Protein AF-A0A3D2RQR0-F1 (afdb_monomer_lite)

Sequence (206 aa):
FTDRFARQGGACRELATLYKRTSDESYLQKAHEILDEVARSQLPEGSWYEYYEPDVSTSTLDVHQAGLYTIEATEKPEMSSYNIIGILDSRQTLDLDPWLGMIEKACDWMVDVQDEEGAWRFPRYDSEPQWGHGIFQDVLAMLLAYMSFNKPAYLESADRGVAWAERIWDQHGYIPSVTHVTPHRYLEASLTYFYGIEALSIRSEL

Radius of gyration: 17.07 Å; chains: 1; bounding box: 41×34×42 Å

Secondary structure (DSSP, 8-state):
--SEES--HHHHHHHHHHHHHH--HHHHHHHHHHHHHHHHH--TTS---SEE-S-GGG------TTS---TTS---HHHHHHHHHHHHHGGGTS--GGGHHHHHHHHHHHHHH--TTS----S-SSS-S---S-HHHHHHHHHHHHHHH--HHHHHHHHHHHHHHHHHHHHHSS--SSSSPSS------HHHHHHHHHHHHHHHH-

Structure (mmCIF, N/CA/C/O backbone):
data_AF-A0A3D2RQR0-F1
#
_entry.id   AF-A0A3D2RQR0-F1
#
loop_
_atom_site.group_PDB
_atom_site.id
_atom_site.type_symbol
_atom_site.label_atom_id
_atom_site.label_alt_id
_atom_site.label_comp_id
_atom_site.label_asym_id
_atom_site.label_entity_id
_atom_site.label_seq_id
_atom_site.pdbx_PDB_ins_code
_atom_site.Cartn_x
_atom_site.Cartn_y
_atom_site.Cartn_z
_atom_site.occupancy
_atom_site.B_iso_or_equiv
_atom_site.auth_seq_id
_atom_site.auth_comp_id
_atom_site.auth_asym_id
_atom_site.auth_atom_id
_atom_site.pdbx_PDB_model_num
ATOM 1 N N . PHE A 1 1 ? 6.408 0.760 23.622 1.00 42.84 1 PHE A N 1
ATOM 2 C CA . PHE A 1 1 ? 6.872 0.918 22.236 1.00 42.84 1 PHE A CA 1
ATOM 3 C C . PHE A 1 1 ? 7.479 2.305 22.118 1.00 42.84 1 PHE A C 1
ATOM 5 O O . PHE A 1 1 ? 6.767 3.258 21.830 1.00 42.84 1 PHE A O 1
ATOM 12 N N . THR A 1 2 ? 8.740 2.442 22.529 1.00 38.12 2 THR A N 1
ATOM 13 C CA . THR A 1 2 ? 9.506 3.699 22.429 1.00 38.12 2 THR A CA 1
ATOM 14 C C . THR A 1 2 ? 10.012 3.947 21.010 1.00 38.12 2 THR A C 1
ATOM 16 O O . THR A 1 2 ? 10.258 5.095 20.667 1.00 38.12 2 THR A O 1
ATOM 19 N N . ASP A 1 3 ? 9.999 2.913 20.168 1.00 46.09 3 ASP A N 1
ATOM 20 C CA . ASP A 1 3 ? 10.370 2.974 18.756 1.00 46.09 3 ASP A CA 1
ATOM 21 C C . ASP A 1 3 ? 9.075 2.858 17.932 1.00 46.09 3 ASP A C 1
ATOM 23 O O . ASP A 1 3 ? 8.344 1.862 18.029 1.00 46.09 3 ASP A O 1
ATOM 27 N N . ARG A 1 4 ? 8.696 3.916 17.204 1.00 56.25 4 ARG A N 1
ATOM 28 C CA . ARG A 1 4 ? 7.417 3.978 16.478 1.00 56.25 4 ARG A CA 1
ATOM 29 C C . ARG A 1 4 ? 7.651 3.661 15.001 1.00 56.25 4 ARG A C 1
ATOM 31 O O . ARG A 1 4 ? 8.095 4.489 14.219 1.00 56.25 4 ARG A O 1
ATOM 38 N N . PHE A 1 5 ? 7.361 2.425 14.608 1.00 59.94 5 PHE A N 1
ATOM 39 C CA . PHE A 1 5 ? 7.354 2.025 13.198 1.00 59.94 5 PHE A CA 1
ATOM 40 C C . PHE A 1 5 ? 6.344 2.884 12.419 1.00 59.94 5 PHE A C 1
ATOM 42 O O . PHE A 1 5 ? 5.184 2.956 12.815 1.00 59.94 5 PHE A O 1
ATOM 49 N N . ALA A 1 6 ? 6.754 3.502 11.311 1.00 59.50 6 ALA A N 1
ATOM 50 C CA . ALA A 1 6 ? 5.833 4.230 10.428 1.00 59.50 6 ALA A CA 1
ATOM 51 C C . ALA A 1 6 ? 5.023 3.280 9.516 1.00 59.50 6 ALA A C 1
ATOM 53 O O . ALA A 1 6 ? 3.991 3.653 8.959 1.00 59.50 6 ALA A O 1
ATOM 54 N N . ARG A 1 7 ? 5.433 2.006 9.443 1.00 69.50 7 ARG A N 1
ATOM 55 C CA . ARG A 1 7 ? 4.717 0.895 8.802 1.00 69.50 7 ARG A CA 1
ATOM 56 C C . ARG A 1 7 ? 3.810 0.164 9.801 1.00 69.50 7 ARG A C 1
ATOM 58 O O . ARG A 1 7 ? 4.073 -0.979 10.177 1.00 69.50 7 ARG A O 1
ATOM 65 N N . GLN A 1 8 ? 2.750 0.819 10.265 1.00 80.50 8 GLN A N 1
ATOM 66 C CA . GLN A 1 8 ? 1.771 0.197 11.175 1.00 80.50 8 GLN A CA 1
ATOM 67 C C . GLN A 1 8 ? 0.371 0.052 10.579 1.00 80.50 8 GLN A C 1
ATOM 69 O O . GLN A 1 8 ? -0.445 -0.670 11.150 1.00 80.50 8 GLN A O 1
ATOM 74 N N . GLY A 1 9 ? 0.094 0.631 9.405 1.00 83.06 9 GLY A N 1
ATOM 75 C CA . GLY A 1 9 ? -1.225 0.542 8.773 1.00 83.06 9 GLY A CA 1
ATOM 76 C C . GLY A 1 9 ? -1.675 -0.900 8.511 1.00 83.06 9 GLY A C 1
ATOM 77 O O . GLY A 1 9 ? -2.845 -1.214 8.707 1.00 83.06 9 GLY A O 1
ATOM 78 N N . GLY A 1 10 ? -0.740 -1.815 8.226 1.00 85.75 10 GLY A N 1
ATOM 79 C CA . GLY A 1 10 ? -0.998 -3.260 8.121 1.00 85.75 10 GLY A CA 1
ATOM 80 C C . GLY A 1 10 ? -1.721 -3.870 9.331 1.00 85.75 10 GLY A C 1
ATOM 81 O O . GLY A 1 10 ? -2.553 -4.762 9.176 1.00 85.75 10 GLY A O 1
ATOM 82 N N . ALA A 1 11 ? -1.459 -3.367 10.542 1.00 90.94 11 ALA A N 1
ATOM 83 C CA . ALA A 1 11 ? -2.106 -3.859 11.755 1.00 90.94 11 ALA A CA 1
ATOM 84 C C . ALA A 1 11 ? -3.586 -3.448 11.854 1.00 90.94 11 ALA A C 1
ATOM 86 O O . ALA A 1 11 ? -4.347 -4.114 12.556 1.00 90.94 11 ALA A O 1
ATOM 87 N N . CYS A 1 12 ? -4.016 -2.396 11.143 1.00 94.06 12 CYS A N 1
ATOM 88 C CA . CYS A 1 12 ? -5.400 -1.918 11.179 1.00 94.06 12 CYS A CA 1
ATOM 89 C C . CYS A 1 12 ? -6.375 -2.987 10.677 1.00 94.06 12 CYS A C 1
ATOM 91 O O . CYS A 1 12 ? -7.413 -3.200 11.299 1.00 94.06 12 CYS A O 1
ATOM 93 N N . ARG A 1 13 ? -6.012 -3.733 9.624 1.00 93.44 13 ARG A N 1
ATOM 94 C CA . ARG A 1 13 ? -6.806 -4.864 9.119 1.00 93.44 13 ARG A CA 1
ATOM 95 C C . ARG A 1 13 ? -7.002 -5.961 10.166 1.00 93.44 13 ARG A C 1
ATOM 97 O O . ARG A 1 13 ? -8.108 -6.480 10.336 1.00 93.44 13 ARG A O 1
ATOM 104 N N . GLU A 1 14 ? -5.938 -6.317 10.880 1.00 94.50 14 GLU A N 1
ATOM 105 C CA . GLU A 1 14 ? -5.989 -7.377 11.891 1.00 94.50 14 GLU A CA 1
ATOM 106 C C . GLU A 1 14 ? -6.786 -6.931 13.124 1.00 94.50 14 GLU A C 1
ATOM 108 O O . GLU A 1 14 ? -7.623 -7.679 13.629 1.00 94.50 14 GLU A O 1
ATOM 113 N N . LEU A 1 15 ? -6.608 -5.682 13.564 1.00 96.50 15 LEU A N 1
ATOM 114 C CA . LEU A 1 15 ? -7.385 -5.090 14.657 1.00 96.50 15 LEU A CA 1
ATOM 115 C C . LEU A 1 15 ? -8.869 -4.969 14.302 1.00 96.50 15 LEU A C 1
ATOM 117 O O . LEU A 1 15 ? -9.718 -5.348 15.107 1.00 96.50 15 LEU A O 1
ATOM 121 N N . ALA A 1 16 ? -9.191 -4.537 13.083 1.00 96.19 16 ALA A N 1
ATOM 122 C CA . ALA A 1 16 ? -10.553 -4.532 12.560 1.00 96.19 16 ALA A CA 1
ATOM 123 C C . ALA A 1 16 ? -11.165 -5.942 12.568 1.00 96.19 16 ALA A C 1
ATOM 125 O O . ALA A 1 16 ? -12.293 -6.143 13.019 1.00 96.19 16 ALA A O 1
ATOM 126 N N . THR A 1 17 ? -10.401 -6.947 12.135 1.00 96.25 17 THR A N 1
ATOM 127 C CA . THR A 1 17 ? -10.846 -8.347 12.145 1.00 96.25 17 THR A CA 1
ATOM 128 C C . THR A 1 17 ? -11.111 -8.851 13.563 1.00 96.25 17 THR A C 1
ATOM 130 O O . THR A 1 17 ? -12.112 -9.535 13.793 1.00 96.25 17 THR A O 1
ATOM 133 N N . LEU A 1 18 ? -10.245 -8.517 14.522 1.00 97.44 18 LEU A N 1
ATOM 134 C CA . LEU A 1 18 ? -10.428 -8.875 15.927 1.00 97.44 18 LEU A CA 1
ATOM 135 C C . LEU A 1 18 ? -11.653 -8.177 16.521 1.00 97.44 18 LEU A C 1
ATOM 137 O O . LEU A 1 18 ? -12.510 -8.865 17.072 1.00 97.44 18 LEU A O 1
ATOM 141 N N . TYR A 1 19 ? -11.800 -6.867 16.311 1.00 97.75 19 TYR A N 1
ATOM 142 C CA . TYR A 1 19 ? -12.976 -6.105 16.733 1.00 97.75 19 TYR A CA 1
ATOM 143 C C . TYR A 1 19 ? -14.274 -6.722 16.201 1.00 97.75 19 TYR A C 1
ATOM 145 O O . TYR A 1 19 ? -15.189 -7.009 16.969 1.00 97.75 19 TYR A O 1
ATOM 153 N N . LYS A 1 20 ? -14.330 -7.036 14.901 1.00 97.06 20 LYS A N 1
ATOM 154 C CA . LYS A 1 20 ? -15.498 -7.673 14.275 1.00 97.06 20 LYS A CA 1
ATOM 155 C C . LYS A 1 20 ? -15.851 -9.025 14.905 1.00 97.06 20 LYS A C 1
ATOM 157 O O . LYS A 1 20 ? -17.019 -9.408 14.911 1.00 97.06 20 LYS A O 1
ATOM 162 N N . ARG A 1 21 ? -14.859 -9.770 15.406 1.00 97.56 21 ARG A N 1
ATOM 163 C CA . ARG A 1 21 ? -15.051 -11.099 16.012 1.00 97.56 21 ARG A CA 1
ATOM 164 C C . ARG A 1 21 ? -15.416 -11.048 17.491 1.00 97.56 21 ARG A C 1
ATOM 166 O O . ARG A 1 21 ? -16.141 -11.928 17.945 1.00 97.56 21 ARG A O 1
ATOM 173 N N . THR A 1 22 ? -14.882 -10.089 18.240 1.00 98.00 22 THR A N 1
ATOM 174 C CA . THR A 1 22 ? -15.001 -10.058 19.706 1.00 98.00 22 THR A CA 1
ATOM 175 C C . THR A 1 22 ? -15.911 -8.951 20.225 1.00 98.00 22 THR A C 1
ATOM 177 O O . THR A 1 22 ? -16.340 -9.029 21.372 1.00 98.00 22 THR A O 1
ATOM 180 N N . SER A 1 23 ? -16.185 -7.927 19.410 1.00 97.56 23 SER A N 1
ATOM 181 C CA . SER A 1 23 ? -16.795 -6.657 19.827 1.00 97.56 23 SER A CA 1
ATOM 182 C C . SER A 1 23 ? -16.033 -5.956 20.962 1.00 97.56 23 SER A C 1
ATOM 184 O O . SER A 1 23 ? -16.604 -5.158 21.700 1.00 97.56 23 SER A O 1
ATOM 186 N N . ASP A 1 24 ? -14.741 -6.263 21.121 1.00 97.88 24 ASP A N 1
ATOM 187 C CA . ASP A 1 24 ? -13.878 -5.615 22.105 1.00 97.88 24 ASP A CA 1
ATOM 188 C C . ASP A 1 24 ? -13.368 -4.280 21.548 1.00 97.88 24 ASP A C 1
ATOM 190 O O . ASP A 1 24 ? -12.478 -4.237 20.694 1.00 97.88 24 ASP A O 1
ATOM 194 N N . GLU A 1 25 ? -13.946 -3.190 22.052 1.00 97.88 25 GLU A N 1
ATOM 195 C CA . GLU A 1 25 ? -13.647 -1.803 21.676 1.00 97.88 25 GLU A CA 1
ATOM 196 C C . GLU A 1 25 ? -12.163 -1.425 21.826 1.00 97.88 25 GLU A C 1
ATOM 198 O O . GLU A 1 25 ? -11.695 -0.487 21.179 1.00 97.88 25 GLU A O 1
ATOM 203 N N . SER A 1 26 ? -11.379 -2.165 22.618 1.00 97.44 26 SER A N 1
ATOM 204 C CA . SER A 1 26 ? -9.939 -1.909 22.734 1.00 97.44 26 SER A CA 1
ATOM 205 C C . SER A 1 26 ? -9.191 -2.110 21.411 1.00 97.44 26 SER A C 1
ATOM 207 O O . SER A 1 26 ? -8.203 -1.416 21.160 1.00 97.44 26 SER A O 1
ATOM 209 N N . TYR A 1 27 ? -9.673 -2.995 20.529 1.00 97.56 27 TYR A N 1
ATOM 210 C CA . TYR A 1 27 ? -9.100 -3.177 19.194 1.00 97.56 27 TYR A CA 1
ATOM 211 C C . TYR A 1 27 ? -9.410 -1.999 18.268 1.00 97.56 27 TYR A C 1
ATOM 213 O O . TYR A 1 27 ? -8.516 -1.547 17.552 1.00 97.56 27 TYR A O 1
ATOM 221 N N . LEU A 1 28 ? -10.637 -1.466 18.326 1.00 95.88 28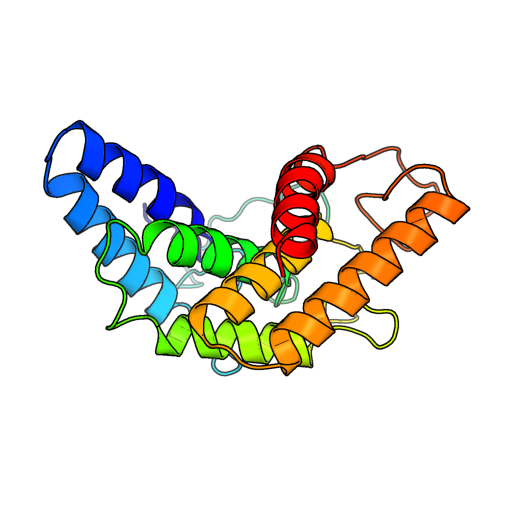 LEU A N 1
ATOM 222 C CA . LEU A 1 28 ? -11.031 -0.266 17.584 1.00 95.88 28 LEU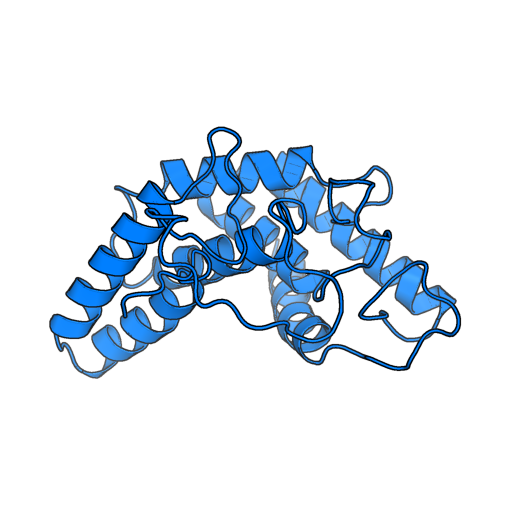 A CA 1
ATOM 223 C C . LEU A 1 28 ? -10.203 0.941 18.034 1.00 95.88 28 LEU A C 1
ATOM 225 O O . LEU A 1 28 ? -9.581 1.614 17.214 1.00 95.88 28 LEU A O 1
ATOM 229 N N . GLN A 1 29 ? -10.121 1.163 19.349 1.00 96.06 29 GLN A N 1
ATOM 230 C CA . GLN A 1 29 ? -9.318 2.241 19.919 1.00 96.06 29 GLN A CA 1
ATOM 231 C C . GLN A 1 29 ? -7.849 2.127 19.493 1.00 96.06 29 GLN A C 1
ATOM 233 O O . GLN A 1 29 ? -7.241 3.118 19.095 1.00 96.06 29 GLN A O 1
ATOM 238 N N . LYS A 1 30 ? -7.277 0.915 19.526 1.00 95.44 30 LYS A N 1
ATOM 239 C CA . LYS A 1 30 ? -5.892 0.700 19.102 1.00 95.44 30 LYS A CA 1
ATOM 240 C C . LYS A 1 30 ? -5.684 0.992 17.616 1.00 95.44 30 LYS A C 1
ATOM 242 O O . LYS A 1 30 ? -4.635 1.523 17.264 1.00 95.44 30 LYS A O 1
ATOM 247 N N . ALA A 1 31 ? -6.653 0.663 16.762 1.00 95.19 31 ALA A N 1
ATOM 248 C CA . ALA A 1 31 ? -6.570 0.965 15.337 1.00 95.19 31 ALA A CA 1
ATOM 249 C C . ALA A 1 31 ? -6.566 2.481 15.092 1.00 95.19 31 ALA A C 1
ATOM 251 O O . ALA A 1 31 ? -5.709 2.963 14.361 1.00 95.19 31 ALA A O 1
ATOM 252 N N . HIS A 1 32 ? -7.434 3.244 15.766 1.00 95.12 32 HIS A N 1
ATOM 253 C CA . HIS A 1 32 ? -7.430 4.710 15.674 1.00 95.12 32 HIS A CA 1
ATOM 254 C C . HIS A 1 32 ? -6.124 5.329 16.183 1.00 95.12 32 HIS A C 1
ATOM 256 O O . HIS A 1 32 ? -5.566 6.200 15.525 1.00 95.12 32 HIS A O 1
ATOM 262 N N . GLU A 1 33 ? -5.585 4.834 17.303 1.00 93.25 33 GLU A N 1
ATOM 263 C CA . GLU A 1 33 ? -4.275 5.279 17.791 1.00 93.25 33 GLU A CA 1
ATOM 264 C C . GLU A 1 33 ? -3.177 5.038 16.744 1.00 93.25 33 GLU A C 1
ATOM 266 O O . GLU A 1 33 ? -2.347 5.912 16.520 1.00 93.25 33 GLU A O 1
ATOM 271 N N . ILE A 1 34 ? -3.184 3.888 16.062 1.00 91.88 34 ILE A N 1
ATOM 272 C CA . ILE A 1 34 ? -2.242 3.610 14.969 1.00 91.88 34 ILE A CA 1
ATOM 273 C C . ILE A 1 34 ? -2.456 4.568 13.793 1.00 91.88 34 ILE A C 1
ATOM 275 O O . ILE A 1 34 ? -1.478 5.098 13.271 1.00 91.88 34 ILE A O 1
ATOM 279 N N . LEU A 1 35 ? -3.701 4.815 13.380 1.00 93.50 35 LEU A N 1
ATOM 280 C CA . LEU A 1 35 ? -4.009 5.734 12.280 1.00 93.50 35 LEU A CA 1
ATOM 281 C C . LEU A 1 35 ? -3.514 7.160 12.574 1.00 93.50 35 LEU A C 1
ATOM 283 O O . LEU A 1 35 ? -2.917 7.791 11.702 1.00 93.50 35 LEU A O 1
ATOM 287 N N . ASP A 1 36 ? -3.662 7.635 13.813 1.00 92.19 36 ASP A N 1
ATOM 288 C CA . ASP A 1 36 ? -3.131 8.930 14.255 1.00 92.19 36 ASP A CA 1
ATOM 289 C C . ASP A 1 36 ? -1.597 8.991 14.208 1.00 92.19 36 ASP A C 1
ATOM 291 O O . ASP A 1 36 ? -1.017 10.018 13.844 1.00 92.19 36 ASP A O 1
ATOM 295 N N . GLU A 1 37 ? -0.914 7.904 14.574 1.00 86.44 37 GLU A N 1
ATOM 296 C CA . GLU A 1 37 ? 0.548 7.812 14.492 1.00 86.44 37 GLU A CA 1
ATOM 297 C C . GLU A 1 37 ? 1.047 7.755 13.042 1.00 86.44 37 GLU A C 1
ATOM 299 O O . GLU A 1 37 ? 2.004 8.450 12.683 1.00 86.44 37 GLU A O 1
ATOM 304 N N . VAL A 1 38 ? 0.377 6.978 12.187 1.00 88.56 38 VAL A N 1
ATOM 305 C CA . VAL A 1 38 ? 0.680 6.909 10.751 1.00 88.56 38 VAL A CA 1
ATOM 306 C C . VAL A 1 38 ? 0.484 8.288 10.116 1.00 88.56 38 VAL A C 1
ATOM 308 O O . VAL A 1 38 ? 1.379 8.761 9.418 1.00 88.56 38 VAL A O 1
ATOM 311 N N . ALA A 1 39 ? -0.596 9.002 10.443 1.00 90.81 39 ALA A N 1
ATOM 312 C CA . ALA A 1 39 ? -0.821 10.366 9.960 1.00 90.81 39 ALA A CA 1
ATOM 313 C C . ALA A 1 39 ? 0.248 11.350 10.412 1.00 90.81 39 ALA A C 1
ATOM 315 O O . ALA A 1 39 ? 0.728 12.156 9.616 1.00 90.81 39 ALA A O 1
ATOM 316 N N . ARG A 1 40 ? 0.672 11.270 11.673 1.00 86.69 40 ARG A N 1
ATOM 317 C CA . ARG A 1 40 ? 1.694 12.178 12.202 1.00 86.69 40 ARG A CA 1
ATOM 318 C C . ARG A 1 40 ? 3.082 11.934 11.616 1.00 86.69 40 ARG A C 1
ATOM 320 O O . ARG A 1 40 ? 3.875 12.867 11.544 1.00 86.69 40 ARG A O 1
ATOM 327 N N . SER A 1 41 ? 3.377 10.694 11.239 1.00 84.88 41 SER A N 1
ATOM 328 C CA . SER A 1 41 ? 4.669 10.297 10.670 1.00 84.88 41 SER A CA 1
ATOM 329 C C . SER A 1 41 ? 4.754 10.457 9.146 1.00 84.88 41 SER A C 1
ATOM 331 O O . SER A 1 41 ? 5.832 10.247 8.589 1.00 84.88 41 SER A O 1
ATOM 333 N N . GLN A 1 42 ? 3.656 10.828 8.471 1.00 88.56 42 GLN A N 1
ATOM 334 C CA . GLN A 1 42 ? 3.639 11.011 7.019 1.00 88.56 42 GLN A CA 1
ATOM 335 C C . GLN A 1 42 ? 4.488 12.215 6.599 1.00 88.56 42 GLN A C 1
ATOM 337 O O . GLN A 1 42 ? 4.399 13.304 7.173 1.00 88.56 42 GLN A O 1
ATOM 342 N N . LEU A 1 43 ? 5.282 12.027 5.549 1.00 84.25 43 LEU A N 1
ATOM 343 C CA . LEU A 1 43 ? 6.115 13.073 4.978 1.00 84.25 43 LEU A CA 1
ATOM 344 C C . LEU A 1 43 ? 5.297 14.126 4.200 1.00 84.25 43 LEU A C 1
ATOM 346 O O . LEU A 1 43 ? 4.167 13.862 3.758 1.00 84.25 43 LEU A O 1
ATOM 350 N N . PRO A 1 44 ? 5.840 15.348 4.011 1.00 87.88 44 PRO A N 1
ATOM 351 C CA . PRO A 1 44 ? 5.189 16.404 3.234 1.00 87.88 44 PRO A CA 1
ATOM 352 C C . PRO A 1 44 ? 4.771 15.990 1.819 1.00 87.88 44 PRO A C 1
ATOM 354 O O . PRO A 1 44 ? 3.749 16.475 1.340 1.00 87.88 44 PRO A O 1
ATOM 357 N N . GLU A 1 45 ? 5.493 15.073 1.194 1.00 86.12 45 GLU A N 1
ATOM 358 C CA . GLU A 1 45 ? 5.240 14.508 -0.131 1.00 86.12 45 GLU A CA 1
ATOM 359 C C . GLU A 1 45 ? 4.216 13.362 -0.131 1.00 86.12 45 GLU A C 1
ATOM 361 O O . GLU A 1 45 ? 3.636 13.088 -1.170 1.00 86.12 45 GLU A O 1
ATOM 366 N N . GLY A 1 46 ? 3.915 12.750 1.022 1.00 89.44 46 GLY A N 1
ATOM 367 C CA . GLY A 1 46 ? 2.889 11.702 1.157 1.00 89.44 46 GLY A CA 1
ATOM 368 C C . GLY A 1 46 ? 3.416 10.301 1.470 1.00 89.44 46 GLY A C 1
ATOM 369 O O . GLY A 1 46 ? 2.632 9.438 1.862 1.00 89.44 46 GLY A O 1
ATOM 370 N N . SER A 1 47 ? 4.722 10.082 1.357 1.00 86.19 47 SER A N 1
ATOM 371 C CA . SER A 1 47 ? 5.385 8.826 1.714 1.00 86.19 47 SER A CA 1
ATOM 372 C C . SER A 1 47 ? 5.617 8.681 3.223 1.00 86.19 47 SER A C 1
ATOM 374 O O . SER A 1 47 ? 5.336 9.581 4.023 1.00 86.19 47 SER A O 1
ATOM 376 N N . TRP A 1 48 ? 6.165 7.529 3.612 1.00 83.38 48 TRP A N 1
ATOM 377 C CA . TRP A 1 48 ? 6.664 7.269 4.959 1.00 83.38 48 TRP A CA 1
ATOM 378 C C . TRP A 1 48 ? 8.092 6.740 4.919 1.00 83.38 48 TRP A C 1
ATOM 380 O O . TRP A 1 48 ? 8.507 6.064 3.976 1.00 83.38 48 TRP A O 1
ATOM 390 N N . TYR A 1 49 ? 8.826 6.990 5.999 1.00 74.75 49 TYR A N 1
ATOM 391 C CA . TYR A 1 49 ? 10.017 6.209 6.306 1.00 74.75 49 TYR A CA 1
ATOM 392 C C . TYR A 1 49 ? 9.634 4.779 6.702 1.00 74.75 49 TYR A C 1
ATOM 394 O O . TYR A 1 49 ? 8.519 4.515 7.146 1.00 74.75 49 TYR A O 1
ATOM 402 N N . GLU A 1 50 ? 10.576 3.845 6.607 1.00 71.19 50 GLU A N 1
ATOM 403 C CA . GLU A 1 50 ? 10.396 2.506 7.185 1.00 71.19 50 GLU A CA 1
ATOM 404 C C . GLU A 1 50 ? 10.314 2.569 8.724 1.00 71.19 50 GLU A C 1
ATOM 406 O O . GLU A 1 50 ? 9.482 1.907 9.353 1.00 71.19 50 GLU A O 1
ATOM 411 N N . TYR A 1 51 ? 11.114 3.454 9.325 1.00 67.00 51 TYR A N 1
ATOM 412 C CA . TYR A 1 51 ? 11.178 3.711 10.763 1.00 67.00 51 TYR A CA 1
ATOM 413 C C . TYR A 1 51 ? 11.062 5.212 11.031 1.00 67.00 51 TYR A C 1
ATOM 415 O O . TYR A 1 51 ? 11.677 6.009 10.325 1.00 67.00 51 TYR A O 1
ATOM 423 N N . TYR A 1 52 ? 10.292 5.607 12.049 1.00 60.47 52 TYR A N 1
ATOM 424 C CA . TYR A 1 52 ? 10.129 7.010 12.421 1.00 60.47 52 TYR A CA 1
ATOM 425 C C . TYR A 1 52 ? 10.406 7.215 13.911 1.00 60.47 52 TYR A C 1
ATOM 427 O O . TYR A 1 52 ? 9.671 6.750 14.781 1.00 60.47 52 TYR A O 1
ATOM 435 N N . GLU A 1 53 ? 11.462 7.964 14.207 1.00 62.28 53 GLU A N 1
ATOM 436 C CA . GLU A 1 53 ? 11.786 8.379 15.566 1.00 62.28 53 GLU A CA 1
ATOM 437 C C . GLU A 1 53 ? 11.662 9.902 15.676 1.00 62.28 53 GLU A C 1
ATOM 439 O O . GLU A 1 53 ? 12.390 10.630 14.998 1.00 62.28 53 GLU A O 1
ATOM 444 N N . PRO A 1 54 ? 10.757 10.410 16.532 1.00 54.97 54 PRO A N 1
ATOM 445 C CA . PRO A 1 54 ? 10.640 11.846 16.773 1.00 54.97 54 PRO A CA 1
ATOM 446 C C . PRO A 1 54 ? 11.896 12.450 17.422 1.00 54.97 54 PRO A C 1
ATOM 448 O O . PRO A 1 54 ? 12.155 13.639 17.251 1.00 54.97 54 PRO A O 1
ATOM 451 N N . ASP A 1 55 ? 12.651 11.646 18.184 1.00 57.72 55 ASP A N 1
ATOM 452 C CA . ASP A 1 55 ? 13.863 12.057 18.895 1.00 57.72 55 ASP A CA 1
ATOM 453 C C . ASP A 1 55 ? 15.076 11.217 18.472 1.00 57.72 55 ASP A C 1
ATOM 455 O O . ASP A 1 55 ? 15.363 10.147 19.014 1.00 57.72 55 ASP A O 1
ATOM 459 N N . VAL A 1 56 ? 15.824 11.771 17.518 1.00 52.41 56 VAL A N 1
ATOM 460 C CA . VAL A 1 56 ? 17.031 11.177 16.928 1.00 52.41 56 VAL A CA 1
ATOM 461 C C . VAL A 1 56 ? 18.142 10.950 17.968 1.00 52.41 56 VAL A C 1
ATOM 463 O O . VAL A 1 56 ? 19.038 10.139 17.747 1.00 52.41 56 VAL A O 1
ATOM 466 N N . SER A 1 57 ? 18.104 11.629 19.123 1.00 48.31 57 SER A N 1
ATOM 467 C CA . SER A 1 57 ? 19.143 11.501 20.157 1.00 48.31 57 SER A CA 1
ATOM 468 C C . SER A 1 57 ? 19.101 10.172 20.923 1.00 48.31 57 SER A C 1
ATOM 470 O O . SER A 1 57 ? 20.041 9.858 21.655 1.00 48.31 57 SER A O 1
ATOM 472 N N . THR A 1 58 ? 18.037 9.386 20.735 1.00 46.62 58 THR A N 1
ATOM 473 C CA . THR A 1 58 ? 17.793 8.124 21.450 1.00 46.62 58 THR A CA 1
ATOM 474 C C . THR A 1 58 ? 17.736 6.895 20.546 1.00 46.62 58 THR A C 1
ATOM 476 O O . THR A 1 58 ? 17.384 5.821 21.028 1.00 46.62 58 THR A O 1
ATOM 479 N N . SER A 1 59 ? 18.103 7.032 19.268 1.00 47.81 59 SER A N 1
ATOM 480 C CA . SER A 1 59 ? 17.952 5.955 18.288 1.00 47.81 59 SER A CA 1
ATOM 481 C C . SER A 1 59 ? 18.694 4.685 18.692 1.00 47.81 59 SER A C 1
ATOM 483 O O . SER A 1 59 ? 19.895 4.713 18.973 1.00 47.81 59 SER A O 1
ATOM 485 N N . THR A 1 60 ? 17.965 3.567 18.721 1.00 48.34 60 THR A N 1
ATOM 486 C CA . THR A 1 60 ? 18.495 2.232 19.058 1.00 48.34 60 THR A CA 1
ATOM 487 C C . THR A 1 60 ? 18.490 1.267 17.870 1.00 48.34 60 THR A C 1
ATOM 489 O O . THR A 1 60 ? 18.721 0.072 18.051 1.00 48.34 60 THR A O 1
ATOM 492 N N . LEU A 1 61 ? 18.225 1.760 16.654 1.00 50.75 61 LEU A N 1
ATOM 493 C CA . LEU A 1 61 ? 18.056 0.923 15.466 1.00 50.75 61 LEU A CA 1
ATOM 494 C C . LEU A 1 61 ? 19.370 0.220 15.071 1.00 50.75 61 LEU A C 1
ATOM 496 O O . LEU A 1 61 ? 20.332 0.849 14.633 1.00 50.75 61 LEU A O 1
ATOM 500 N N . ASP A 1 62 ? 19.383 -1.106 15.236 1.00 44.38 62 ASP A N 1
ATOM 501 C CA . ASP A 1 62 ? 20.497 -2.009 14.929 1.00 44.38 62 ASP A CA 1
ATOM 502 C C . ASP A 1 62 ? 20.397 -2.548 13.489 1.00 44.38 62 ASP A C 1
ATOM 504 O O . ASP A 1 62 ? 19.314 -2.897 13.022 1.00 44.38 62 ASP A O 1
ATOM 508 N N . VAL A 1 63 ? 21.540 -2.643 12.797 1.00 42.38 63 VAL A N 1
ATOM 509 C CA . VAL A 1 63 ? 21.697 -2.900 11.347 1.00 42.38 63 VAL A CA 1
ATOM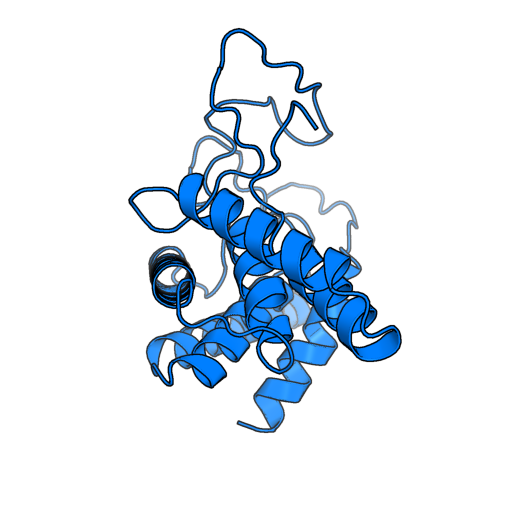 510 C C . VAL A 1 63 ? 21.012 -4.195 10.874 1.00 42.38 63 VAL A C 1
ATOM 512 O O . VAL A 1 63 ? 21.513 -5.292 11.115 1.00 42.38 63 VAL A O 1
ATOM 515 N N . HIS A 1 64 ? 19.904 -4.090 10.132 1.00 39.72 64 HIS A N 1
ATOM 516 C CA . HIS A 1 64 ? 19.252 -5.222 9.479 1.00 39.72 64 HIS A CA 1
ATOM 517 C C . HIS A 1 64 ? 19.814 -5.421 8.061 1.00 39.72 64 HIS A C 1
ATOM 519 O O . HIS A 1 64 ? 20.230 -4.484 7.381 1.00 39.72 64 HIS A O 1
ATOM 525 N N . GLN A 1 65 ? 19.876 -6.683 7.636 1.00 36.81 65 GLN A N 1
ATOM 526 C CA . GLN A 1 65 ? 20.530 -7.157 6.413 1.00 36.81 65 GLN A CA 1
ATOM 527 C C . GLN A 1 65 ? 20.021 -6.466 5.130 1.00 36.81 65 GLN A C 1
ATOM 529 O O . GLN A 1 65 ? 18.984 -6.876 4.623 1.00 36.81 65 GLN A O 1
ATOM 534 N N . ALA A 1 66 ? 20.763 -5.478 4.605 1.00 37.19 66 ALA A N 1
ATOM 535 C CA . ALA A 1 66 ? 20.929 -5.147 3.167 1.00 37.19 66 ALA A CA 1
ATOM 536 C C . ALA A 1 66 ? 21.554 -3.757 2.905 1.00 37.19 66 ALA A C 1
ATOM 538 O O . ALA A 1 66 ? 21.908 -3.466 1.769 1.00 37.19 66 ALA A O 1
ATOM 539 N N . GLY A 1 67 ? 21.753 -2.905 3.911 1.00 34.19 67 GLY A N 1
ATOM 540 C CA . GLY A 1 67 ? 22.355 -1.585 3.714 1.00 34.19 67 GLY A CA 1
ATOM 541 C C . GLY A 1 67 ? 22.610 -0.892 5.043 1.00 34.19 67 GLY A C 1
ATOM 542 O O . GLY A 1 67 ? 22.028 -1.263 6.060 1.00 34.19 67 GLY A O 1
ATOM 543 N N . LEU A 1 68 ? 23.524 0.075 5.062 1.00 33.44 68 LEU A N 1
ATOM 544 C CA . LEU A 1 68 ? 23.711 0.939 6.226 1.00 33.44 68 LEU A CA 1
ATOM 545 C C . LEU A 1 68 ? 22.387 1.672 6.484 1.00 33.44 68 LEU A C 1
ATOM 547 O O . LEU A 1 68 ? 21.838 2.263 5.557 1.00 33.44 68 LEU A O 1
ATOM 551 N N . TYR A 1 69 ? 21.872 1.627 7.720 1.00 48.72 69 TYR A N 1
ATOM 552 C CA . TYR A 1 69 ? 20.827 2.557 8.144 1.00 48.72 69 TYR A CA 1
ATOM 553 C C . TYR A 1 69 ? 21.385 3.950 7.993 1.00 48.72 69 TYR A C 1
ATOM 555 O O . TYR A 1 69 ? 22.155 4.432 8.822 1.00 48.72 69 TYR A O 1
ATOM 563 N N . THR A 1 70 ? 20.978 4.616 6.946 1.00 39.78 70 THR A N 1
ATOM 564 C CA . THR A 1 70 ? 21.057 6.049 6.930 1.00 39.78 70 THR A CA 1
ATOM 565 C C . THR A 1 70 ? 19.636 6.562 6.873 1.00 39.78 70 THR A C 1
ATOM 567 O O . THR A 1 70 ? 18.707 5.906 6.396 1.00 39.78 70 THR A O 1
ATOM 570 N N . ILE A 1 71 ? 19.500 7.809 7.293 1.00 39.62 71 ILE A N 1
ATOM 571 C CA . ILE A 1 71 ? 18.486 8.753 6.828 1.00 39.62 71 ILE A CA 1
ATOM 572 C C . ILE A 1 71 ? 18.321 8.729 5.285 1.00 39.62 71 ILE A C 1
ATOM 574 O O . ILE A 1 71 ? 17.478 9.450 4.779 1.00 39.62 71 ILE A O 1
ATOM 578 N N . GLU A 1 72 ? 19.087 7.916 4.541 1.00 39.47 72 GLU A N 1
ATOM 579 C CA . GLU A 1 72 ? 19.060 7.693 3.098 1.00 39.47 72 GLU A CA 1
ATOM 580 C C . GLU A 1 72 ? 18.323 6.392 2.683 1.00 39.47 72 GLU A C 1
ATOM 582 O O . GLU A 1 72 ? 18.000 6.262 1.507 1.00 39.47 72 GLU A O 1
ATOM 587 N N . ALA A 1 73 ? 17.912 5.488 3.598 1.00 46.94 73 ALA A N 1
ATOM 588 C CA . ALA A 1 73 ? 16.997 4.350 3.317 1.00 46.94 73 ALA A CA 1
ATOM 589 C C . ALA A 1 73 ? 15.528 4.808 3.143 1.00 46.94 73 ALA A C 1
ATOM 591 O O . ALA A 1 73 ? 14.579 4.315 3.756 1.00 46.94 73 ALA A O 1
ATOM 592 N N . THR A 1 74 ? 15.388 5.847 2.339 1.00 52.34 74 THR A N 1
ATOM 593 C CA . THR A 1 74 ? 14.279 6.785 2.249 1.00 52.34 74 THR A CA 1
ATOM 594 C C . THR A 1 74 ? 13.215 6.319 1.285 1.00 52.34 74 THR A C 1
ATOM 596 O O . THR A 1 74 ? 13.519 5.820 0.207 1.00 52.34 74 THR A O 1
ATOM 599 N N . GLU A 1 75 ? 11.956 6.530 1.674 1.00 65.25 75 GLU A N 1
ATOM 600 C CA . GLU A 1 75 ? 10.835 6.543 0.732 1.00 65.25 75 GLU A CA 1
ATOM 601 C C . GLU A 1 75 ? 10.664 5.232 -0.058 1.00 65.25 75 GLU A C 1
ATOM 603 O O . GLU A 1 75 ? 10.381 5.242 -1.252 1.00 65.25 75 GLU A O 1
ATOM 608 N N . LYS A 1 76 ? 10.829 4.076 0.600 1.00 77.88 76 LYS A N 1
ATOM 609 C CA . LYS A 1 76 ? 10.533 2.777 -0.021 1.00 77.88 76 LYS A CA 1
ATOM 610 C C . LYS A 1 76 ? 9.036 2.711 -0.363 1.00 77.88 76 LYS A C 1
ATOM 612 O O . LYS A 1 76 ? 8.231 2.738 0.576 1.00 77.88 76 LYS A O 1
ATOM 617 N N . PRO A 1 77 ? 8.643 2.558 -1.643 1.00 84.75 77 PRO A N 1
ATOM 618 C CA . PRO A 1 77 ? 7.231 2.476 -2.026 1.00 84.75 77 PRO A CA 1
ATOM 619 C C . PRO A 1 77 ? 6.461 1.384 -1.279 1.00 84.75 77 PRO A C 1
ATOM 621 O O . PRO A 1 77 ? 5.340 1.607 -0.828 1.00 84.75 77 PRO A O 1
ATOM 624 N N . GLU A 1 78 ? 7.138 0.270 -0.990 1.00 82.31 78 GLU A N 1
ATOM 625 C CA . GLU A 1 78 ? 6.630 -0.832 -0.173 1.00 82.31 78 GLU A CA 1
ATOM 626 C C . GLU A 1 78 ? 6.022 -0.358 1.169 1.00 82.31 78 GLU A C 1
ATOM 628 O O . GLU A 1 78 ? 5.000 -0.887 1.613 1.00 82.31 78 GLU A O 1
ATOM 633 N N . MET A 1 79 ? 6.611 0.653 1.826 1.00 83.81 79 MET A N 1
ATOM 634 C CA . MET A 1 79 ? 6.116 1.169 3.114 1.00 83.81 79 MET A CA 1
ATOM 635 C C . MET A 1 79 ? 4.767 1.858 2.958 1.00 83.81 79 MET A C 1
ATOM 637 O O . MET A 1 79 ? 3.851 1.615 3.751 1.00 83.81 79 MET A O 1
ATOM 641 N N . SER A 1 80 ? 4.632 2.664 1.906 1.00 90.00 80 SER A N 1
ATOM 642 C CA . SER A 1 80 ? 3.361 3.270 1.524 1.00 90.00 80 SER A CA 1
ATOM 643 C C . SER A 1 80 ? 2.341 2.184 1.196 1.00 90.00 80 SER A C 1
ATOM 645 O O . SER A 1 80 ? 1.233 2.225 1.726 1.00 90.00 80 SER A O 1
ATOM 647 N N . SER A 1 81 ? 2.728 1.150 0.448 1.00 92.12 81 SER A N 1
ATOM 648 C CA . SER A 1 81 ? 1.843 0.040 0.086 1.00 92.12 81 SER A CA 1
ATOM 649 C C . SER A 1 81 ? 1.307 -0.721 1.303 1.00 92.12 81 SER A C 1
ATOM 651 O O . SER A 1 81 ? 0.111 -0.994 1.360 1.00 92.12 81 SER A O 1
ATOM 653 N N . TYR A 1 82 ? 2.118 -1.002 2.332 1.00 89.00 82 TYR A N 1
ATOM 654 C CA . TYR A 1 82 ? 1.604 -1.626 3.566 1.00 89.00 82 TYR A CA 1
ATOM 655 C C . TYR A 1 82 ? 0.565 -0.770 4.282 1.00 89.00 82 TYR A C 1
ATOM 657 O O . TYR A 1 82 ? -0.407 -1.306 4.822 1.00 89.00 82 TYR A O 1
ATOM 665 N N . ASN A 1 83 ? 0.793 0.542 4.335 1.00 92.81 83 ASN A N 1
ATOM 666 C CA . ASN A 1 83 ? -0.135 1.458 4.978 1.00 92.81 83 ASN A CA 1
ATOM 667 C C . ASN A 1 83 ? -1.428 1.570 4.165 1.00 92.81 83 ASN A C 1
ATOM 669 O O . ASN A 1 83 ? -2.503 1.416 4.736 1.00 92.81 83 ASN A O 1
ATOM 673 N N . ILE A 1 84 ? -1.327 1.744 2.844 1.00 96.06 84 ILE A N 1
ATOM 674 C CA . ILE A 1 84 ? -2.474 1.816 1.933 1.00 96.06 84 ILE A CA 1
ATOM 675 C C . ILE A 1 84 ? -3.314 0.539 2.036 1.00 96.06 84 ILE A C 1
ATOM 677 O O . ILE A 1 84 ? -4.501 0.634 2.336 1.00 96.06 84 ILE A O 1
ATOM 681 N N . ILE A 1 85 ? -2.710 -0.643 1.868 1.00 95.31 85 ILE A N 1
ATOM 682 C CA . ILE A 1 85 ? -3.430 -1.927 1.916 1.00 95.31 85 ILE A CA 1
ATOM 683 C C . ILE A 1 85 ? -4.084 -2.123 3.282 1.00 95.31 85 ILE A C 1
ATOM 685 O O . ILE A 1 85 ? -5.295 -2.292 3.373 1.00 95.31 85 ILE A O 1
ATOM 689 N N . GLY A 1 86 ? -3.301 -2.063 4.363 1.00 93.94 86 GLY A N 1
ATOM 690 C CA . GLY A 1 86 ? -3.806 -2.380 5.698 1.00 93.94 86 GLY A CA 1
ATOM 691 C C . GLY A 1 86 ? -4.918 -1.449 6.174 1.00 93.94 86 GLY A C 1
ATOM 692 O O . GLY A 1 86 ? -5.838 -1.887 6.869 1.00 93.94 86 GLY A O 1
ATOM 693 N N . ILE A 1 87 ? -4.848 -0.174 5.786 1.00 96.31 87 ILE A N 1
ATOM 694 C CA . ILE A 1 87 ? -5.851 0.825 6.144 1.00 96.31 87 ILE A CA 1
ATOM 695 C C . ILE A 1 87 ? -7.075 0.670 5.243 1.00 96.31 87 ILE A C 1
ATOM 697 O O . ILE A 1 87 ? -8.175 0.517 5.771 1.00 96.31 87 ILE A O 1
ATOM 701 N N . LEU A 1 88 ? -6.925 0.609 3.917 1.00 96.81 88 LEU A N 1
ATOM 702 C CA . LEU A 1 88 ? -8.074 0.473 3.015 1.00 96.81 88 LEU A CA 1
ATOM 703 C C . LEU A 1 88 ? -8.815 -0.861 3.188 1.00 96.81 88 LEU A C 1
ATOM 705 O O . LEU A 1 88 ? -10.042 -0.859 3.139 1.00 96.81 88 LEU A O 1
ATOM 709 N N . ASP A 1 89 ? -8.133 -1.965 3.501 1.00 94.56 89 ASP A N 1
ATOM 710 C CA . ASP A 1 89 ? -8.780 -3.251 3.819 1.00 94.56 89 ASP A CA 1
ATOM 711 C C . ASP A 1 89 ? -9.655 -3.170 5.078 1.00 94.56 89 ASP A C 1
ATOM 713 O O . ASP A 1 89 ? -10.660 -3.873 5.218 1.00 94.56 89 ASP A O 1
ATOM 717 N N . SER A 1 90 ? -9.300 -2.290 6.017 1.00 95.19 90 SER A N 1
ATOM 718 C CA . SER A 1 90 ? -10.037 -2.126 7.270 1.00 95.19 90 SER A CA 1
ATOM 719 C C . SER A 1 90 ? -11.341 -1.326 7.116 1.00 95.19 90 SER A C 1
ATOM 721 O O . SER A 1 90 ? -12.177 -1.350 8.025 1.00 95.19 90 SER A O 1
ATOM 723 N N . ARG A 1 91 ? -11.587 -0.703 5.949 1.00 93.62 91 ARG A N 1
ATOM 724 C CA . ARG A 1 91 ? -12.720 0.215 5.685 1.00 93.62 91 ARG A CA 1
ATOM 725 C C . ARG A 1 91 ? -14.110 -0.393 5.857 1.00 93.62 91 ARG A C 1
ATOM 727 O O . ARG A 1 91 ? -15.091 0.324 5.994 1.00 93.62 91 ARG A O 1
ATOM 734 N N . GLN A 1 92 ? -14.228 -1.721 5.786 1.00 92.12 92 GLN A N 1
ATOM 735 C CA . GLN A 1 92 ? -15.513 -2.399 6.005 1.00 92.12 92 GLN A CA 1
ATOM 736 C C . GLN A 1 92 ? -15.921 -2.429 7.483 1.00 92.12 92 GLN A C 1
ATOM 738 O O . GLN A 1 92 ? -17.051 -2.798 7.797 1.00 92.12 92 GLN A O 1
ATOM 743 N N . THR A 1 93 ? -14.986 -2.125 8.383 1.00 95.06 93 THR A N 1
ATOM 744 C CA . THR A 1 93 ? -15.171 -2.243 9.832 1.00 95.06 93 THR A CA 1
ATOM 745 C C . THR A 1 93 ? -14.848 -0.942 10.558 1.00 95.06 93 THR A C 1
ATOM 747 O O . THR A 1 93 ? -15.529 -0.616 11.524 1.00 95.06 93 THR A O 1
ATOM 750 N N . LEU A 1 94 ? -13.819 -0.219 10.115 1.00 94.31 94 LEU A N 1
ATOM 751 C CA . LEU A 1 94 ? -13.399 1.051 10.699 1.00 94.31 94 LEU A CA 1
ATOM 752 C C . LEU A 1 94 ? -13.981 2.220 9.902 1.00 94.31 94 LEU A C 1
ATOM 754 O O . LEU A 1 94 ? -14.022 2.168 8.672 1.00 94.31 94 LEU A O 1
ATOM 758 N N . ASP A 1 95 ? -14.382 3.278 10.606 1.00 94.62 95 ASP A N 1
ATOM 759 C CA . ASP A 1 95 ? -14.642 4.580 9.994 1.00 94.62 95 ASP A CA 1
ATOM 760 C C . ASP A 1 95 ? -13.298 5.266 9.725 1.00 94.62 95 ASP A C 1
ATOM 762 O O . ASP A 1 95 ? -12.569 5.618 10.651 1.00 94.62 95 ASP A O 1
ATOM 766 N N . LEU A 1 96 ? -12.946 5.386 8.446 1.00 95.88 96 LEU A N 1
ATOM 767 C CA . LEU A 1 96 ? -11.648 5.897 8.014 1.00 95.88 96 LEU A CA 1
ATOM 768 C C . LEU A 1 96 ? -11.693 7.357 7.569 1.00 95.88 96 LEU A C 1
ATOM 770 O O . LEU A 1 96 ? -10.633 7.895 7.244 1.00 95.88 96 LEU A O 1
ATOM 774 N N . ASP A 1 97 ? -12.866 7.998 7.554 1.00 95.94 97 ASP A N 1
ATOM 775 C CA . ASP A 1 97 ? -13.060 9.346 7.004 1.00 95.94 97 ASP A CA 1
ATOM 776 C C . ASP A 1 97 ? -12.005 10.368 7.478 1.00 95.94 97 ASP A C 1
ATOM 778 O O . ASP A 1 97 ? -11.476 11.101 6.633 1.00 95.94 97 ASP A O 1
ATOM 782 N N . PRO A 1 98 ? -11.594 10.399 8.766 1.00 96.62 98 PRO A N 1
ATOM 783 C CA . PRO A 1 98 ? -10.576 11.343 9.234 1.00 96.62 98 PRO A CA 1
ATOM 784 C C . PRO A 1 98 ? -9.188 11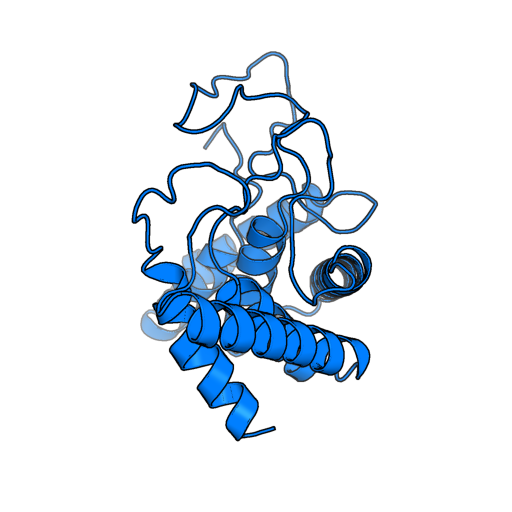.161 8.597 1.00 96.62 98 PRO A C 1
ATOM 786 O O . PRO A 1 98 ? -8.409 12.114 8.550 1.00 96.62 98 PRO A O 1
ATOM 789 N N . TRP A 1 99 ? -8.869 9.960 8.106 1.00 96.44 99 TRP A N 1
ATOM 790 C CA . TRP A 1 99 ? -7.544 9.595 7.596 1.00 96.44 99 TRP A CA 1
ATOM 791 C C . TRP A 1 99 ? -7.519 9.352 6.080 1.00 96.44 99 TRP A C 1
ATOM 793 O O . TRP A 1 99 ? -6.439 9.170 5.517 1.00 96.44 99 TRP A O 1
ATOM 803 N N . LEU A 1 100 ? -8.662 9.402 5.382 1.00 96.19 100 LEU A N 1
ATOM 804 C CA . LEU A 1 100 ? -8.707 9.166 3.931 1.00 96.19 100 LEU A CA 1
ATOM 805 C C . LEU A 1 100 ? -7.839 10.148 3.137 1.00 96.19 100 LEU A C 1
ATOM 807 O O . LEU A 1 100 ? -7.169 9.725 2.200 1.00 96.19 100 LEU A O 1
ATOM 811 N N . GLY A 1 101 ? -7.774 11.421 3.540 1.00 97.38 101 GLY A N 1
ATOM 812 C CA . GLY A 1 101 ? -6.921 12.410 2.866 1.00 97.38 101 GLY A CA 1
ATOM 813 C C . GLY A 1 101 ? -5.423 12.085 2.954 1.00 97.38 101 GLY A C 1
ATOM 814 O O . GLY A 1 101 ? -4.678 12.330 2.008 1.00 97.38 101 GLY A O 1
ATOM 815 N N . MET A 1 102 ? -4.976 11.478 4.059 1.00 95.56 102 MET A N 1
ATOM 816 C CA . MET A 1 102 ? -3.600 10.986 4.207 1.00 95.56 102 MET A CA 1
ATOM 817 C C . MET A 1 102 ? -3.337 9.813 3.255 1.00 95.56 102 MET A C 1
ATOM 819 O O . MET A 1 102 ? -2.285 9.765 2.617 1.00 95.56 102 MET A O 1
ATOM 823 N N . ILE A 1 103 ? -4.286 8.878 3.144 1.00 97.31 103 ILE A N 1
ATOM 824 C CA . ILE A 1 103 ? -4.158 7.721 2.249 1.00 97.31 103 ILE A CA 1
ATOM 825 C C . ILE A 1 103 ? -4.161 8.151 0.788 1.00 97.31 103 ILE A C 1
ATOM 827 O O . ILE A 1 103 ? -3.312 7.704 0.025 1.00 97.31 103 ILE A O 1
ATOM 831 N N . GLU A 1 104 ? -5.064 9.048 0.403 1.00 98.25 104 GLU A N 1
ATOM 832 C CA . GLU A 1 104 ? -5.133 9.586 -0.954 1.00 98.25 104 GLU A CA 1
ATOM 833 C C . GLU A 1 104 ? -3.808 10.242 -1.357 1.00 98.25 104 GLU A C 1
ATOM 835 O O . GLU A 1 104 ? -3.272 9.948 -2.421 1.00 98.25 104 GLU A O 1
ATOM 840 N N . LYS A 1 105 ? -3.219 11.039 -0.459 1.00 97.44 105 LYS A N 1
ATOM 841 C CA . LYS A 1 105 ? -1.910 11.664 -0.674 1.00 97.44 105 LYS A CA 1
ATOM 842 C C . LYS A 1 105 ? -0.790 10.639 -0.884 1.00 97.44 105 LYS A C 1
ATOM 844 O O . LYS A 1 105 ? 0.081 10.847 -1.722 1.00 97.44 105 LYS A O 1
ATOM 849 N N . ALA A 1 106 ? -0.810 9.527 -0.151 1.00 96.06 106 ALA A N 1
ATOM 850 C CA . ALA A 1 106 ? 0.150 8.446 -0.360 1.00 96.06 106 ALA A CA 1
ATOM 851 C C . ALA A 1 106 ? -0.057 7.730 -1.701 1.00 96.06 106 ALA A C 1
ATOM 853 O O . ALA A 1 106 ? 0.916 7.353 -2.348 1.00 96.06 106 ALA A O 1
ATOM 854 N N . CYS A 1 107 ? -1.310 7.565 -2.132 1.00 98.06 107 CYS A N 1
ATOM 855 C CA . CYS A 1 107 ? -1.637 6.996 -3.439 1.00 98.06 107 CYS A CA 1
ATOM 856 C C . CYS A 1 107 ? -1.185 7.923 -4.576 1.00 98.06 107 CYS A C 1
ATOM 858 O O . CYS A 1 107 ? -0.633 7.447 -5.563 1.00 98.06 107 CYS A O 1
ATOM 860 N N . ASP A 1 108 ? -1.375 9.237 -4.427 1.00 98.06 108 ASP A N 1
ATOM 861 C CA . ASP A 1 108 ? -0.869 10.239 -5.371 1.00 98.06 108 ASP A CA 1
ATOM 862 C C . ASP A 1 108 ? 0.665 10.168 -5.465 1.00 98.06 108 ASP A C 1
ATOM 864 O O . ASP A 1 108 ? 1.209 10.056 -6.560 1.00 98.06 108 ASP A O 1
ATOM 868 N N . TRP A 1 109 ? 1.360 10.095 -4.324 1.00 95.31 109 TRP A N 1
ATOM 869 C CA . TRP A 1 109 ? 2.813 9.913 -4.301 1.00 95.31 109 TRP A CA 1
ATOM 870 C C . TRP A 1 109 ? 3.263 8.617 -4.992 1.00 95.31 109 TRP A C 1
ATOM 872 O O . TRP A 1 109 ? 4.221 8.643 -5.760 1.00 95.31 109 TRP A O 1
ATOM 882 N N . MET A 1 110 ? 2.563 7.493 -4.779 1.00 95.19 110 MET A N 1
ATOM 883 C CA . MET A 1 110 ? 2.861 6.223 -5.458 1.00 95.19 110 MET A CA 1
ATOM 884 C C . MET A 1 110 ? 2.771 6.349 -6.983 1.00 95.19 110 MET A C 1
ATOM 886 O O . MET A 1 110 ? 3.591 5.757 -7.681 1.00 95.19 110 MET A O 1
ATOM 890 N N . VAL A 1 111 ? 1.812 7.116 -7.514 1.00 96.94 111 VAL A N 1
ATOM 891 C CA . VAL A 1 111 ? 1.741 7.392 -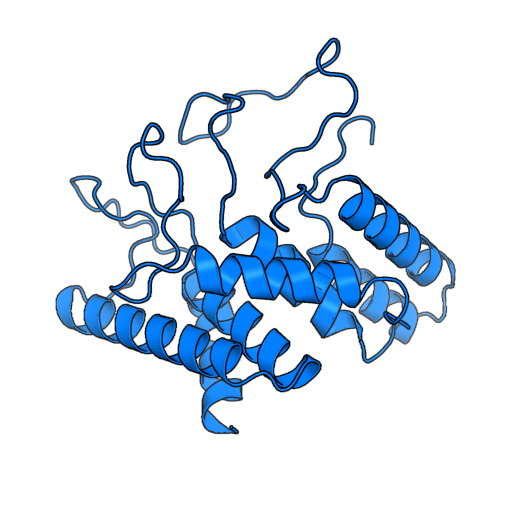8.960 1.00 96.94 111 VAL A CA 1
ATOM 892 C C . VAL A 1 111 ? 2.962 8.185 -9.419 1.00 96.94 111 VAL A C 1
ATOM 894 O O . VAL A 1 111 ? 3.540 7.847 -10.451 1.00 96.94 111 VAL A O 1
ATOM 897 N N . ASP A 1 112 ? 3.355 9.206 -8.656 1.00 94.31 112 ASP A N 1
ATOM 898 C CA . ASP A 1 112 ? 4.443 10.121 -9.013 1.00 94.31 112 ASP A CA 1
ATOM 899 C C . ASP A 1 112 ? 5.824 9.446 -9.015 1.00 94.31 112 ASP A C 1
ATOM 901 O O . ASP A 1 112 ? 6.671 9.791 -9.840 1.00 94.31 112 ASP A O 1
ATOM 905 N N . VAL A 1 113 ? 6.066 8.486 -8.114 1.00 89.81 113 VAL A N 1
ATOM 906 C CA . VAL A 1 113 ? 7.364 7.787 -8.014 1.00 89.81 113 VAL A CA 1
ATOM 907 C C . VAL A 1 113 ? 7.448 6.497 -8.827 1.00 89.81 113 VAL A C 1
ATOM 909 O O . VAL A 1 113 ? 8.515 5.882 -8.877 1.00 89.81 113 VAL A O 1
ATOM 912 N N . GLN A 1 114 ? 6.352 6.063 -9.457 1.00 92.00 114 GLN A N 1
ATOM 913 C CA . GLN A 1 114 ? 6.397 4.922 -10.365 1.00 92.00 114 GLN A CA 1
ATOM 914 C C . GLN A 1 114 ? 7.239 5.283 -11.591 1.00 92.00 114 GLN A C 1
ATOM 916 O O . GLN A 1 114 ? 7.002 6.293 -12.254 1.00 92.00 114 GLN A O 1
ATOM 921 N N . ASP A 1 115 ? 8.212 4.443 -11.918 1.00 87.94 115 ASP A N 1
ATOM 922 C CA . ASP A 1 115 ? 9.072 4.695 -13.064 1.00 87.94 115 ASP A CA 1
ATOM 923 C C . ASP A 1 115 ? 8.381 4.410 -14.408 1.00 87.94 115 ASP A C 1
ATOM 925 O O . ASP A 1 115 ? 7.319 3.786 -14.495 1.00 87.94 115 ASP A O 1
ATOM 929 N N . GLU A 1 116 ? 9.025 4.857 -15.488 1.00 89.94 116 GLU A N 1
ATOM 930 C CA . GLU A 1 116 ? 8.523 4.715 -16.859 1.00 89.94 116 GLU A CA 1
ATOM 931 C C . GLU A 1 116 ? 8.349 3.252 -17.301 1.00 89.94 116 GLU A C 1
ATOM 933 O O . GLU A 1 116 ? 7.568 2.970 -18.211 1.00 89.94 116 GLU A O 1
ATOM 938 N N . GLU A 1 117 ? 9.059 2.307 -16.675 1.00 87.38 117 GLU A N 1
ATOM 939 C CA . GLU A 1 117 ? 8.916 0.885 -16.985 1.00 87.38 117 GLU A CA 1
ATOM 940 C C . GLU A 1 117 ? 7.713 0.240 -16.286 1.00 87.38 117 GLU A C 1
ATOM 942 O O . GLU A 1 117 ? 7.359 -0.890 -16.652 1.00 87.38 117 GLU A O 1
ATOM 947 N N . GLY A 1 118 ? 7.113 0.936 -15.314 1.00 90.19 118 GLY A N 1
ATOM 948 C CA . GLY A 1 118 ? 5.981 0.496 -14.504 1.00 90.19 118 GLY A CA 1
ATOM 949 C C . GLY A 1 118 ? 6.351 -0.052 -13.126 1.00 90.19 118 GLY A C 1
ATOM 950 O O . GLY A 1 118 ? 5.463 -0.512 -12.411 1.00 90.19 118 GLY A O 1
ATOM 951 N N . ALA A 1 119 ? 7.623 -0.017 -12.727 1.00 86.69 119 ALA A N 1
ATOM 952 C CA . ALA A 1 119 ? 8.042 -0.495 -11.413 1.00 86.69 119 ALA A CA 1
ATOM 953 C C . ALA A 1 119 ? 8.074 0.629 -10.366 1.00 86.69 119 ALA A C 1
ATOM 955 O O . ALA A 1 119 ? 8.128 1.817 -10.678 1.00 86.69 119 ALA A O 1
ATOM 956 N N . TRP A 1 120 ? 8.063 0.226 -9.097 1.00 85.88 120 TRP A N 1
ATOM 957 C CA . TRP A 1 120 ? 8.278 1.099 -7.946 1.00 85.88 120 TRP A CA 1
ATOM 958 C C . TRP A 1 120 ? 9.663 0.851 -7.360 1.00 85.88 120 TRP A C 1
ATOM 960 O O . TRP A 1 120 ? 9.845 0.156 -6.359 1.00 85.88 120 TRP A O 1
ATOM 970 N N . ARG A 1 121 ? 10.682 1.371 -8.044 1.00 77.81 121 ARG A N 1
ATOM 971 C CA . ARG A 1 121 ? 12.063 1.338 -7.548 1.00 77.81 121 ARG A CA 1
ATOM 972 C C . ARG A 1 121 ? 12.236 2.367 -6.430 1.00 77.81 121 ARG A C 1
ATOM 974 O O . ARG A 1 121 ? 11.462 3.314 -6.321 1.00 77.81 121 ARG A O 1
ATOM 981 N N . PHE A 1 122 ? 13.253 2.186 -5.588 1.00 72.94 122 PHE A N 1
ATOM 982 C CA . PHE A 1 122 ? 13.557 3.179 -4.559 1.00 72.94 122 PHE A CA 1
ATOM 983 C C . PHE A 1 122 ? 13.908 4.520 -5.226 1.00 72.94 122 PHE A C 1
ATOM 985 O O . PHE A 1 122 ? 14.772 4.543 -6.106 1.00 72.94 122 PHE A O 1
ATOM 992 N N . PRO A 1 123 ? 13.245 5.627 -4.847 1.00 61.53 123 PRO A N 1
ATOM 993 C CA . PRO A 1 123 ? 13.380 6.904 -5.545 1.00 61.53 123 PRO A CA 1
ATOM 994 C C . PRO A 1 123 ? 14.736 7.591 -5.310 1.00 61.53 123 PRO A C 1
ATOM 996 O O . PRO A 1 123 ? 15.078 8.519 -6.045 1.00 61.53 123 PRO A O 1
ATOM 999 N N . ARG A 1 124 ? 15.542 7.149 -4.328 1.00 59.34 124 ARG A N 1
ATOM 1000 C CA . ARG A 1 124 ? 16.885 7.698 -4.070 1.00 59.34 124 ARG A CA 1
ATOM 1001 C C . ARG A 1 124 ? 18.005 6.813 -4.631 1.00 59.34 124 ARG A C 1
ATOM 1003 O O . ARG A 1 124 ? 18.017 5.598 -4.476 1.00 59.34 124 ARG A O 1
ATOM 1010 N N . TYR A 1 125 ? 18.941 7.470 -5.319 1.00 45.03 125 TYR A N 1
ATOM 1011 C CA . TYR A 1 125 ? 19.984 6.881 -6.177 1.00 45.03 125 TYR A CA 1
ATOM 1012 C C . TYR A 1 125 ? 21.227 6.368 -5.416 1.00 45.03 125 TYR A C 1
ATOM 1014 O O . TYR A 1 125 ? 22.058 5.673 -5.997 1.00 45.03 125 TYR A O 1
ATOM 1022 N N . ASP A 1 126 ? 21.398 6.745 -4.146 1.00 50.75 126 ASP A N 1
ATOM 1023 C CA . ASP A 1 126 ? 22.554 6.398 -3.305 1.00 50.75 126 ASP A CA 1
ATOM 1024 C C . ASP A 1 126 ? 22.385 5.091 -2.518 1.00 50.75 126 ASP A C 1
ATOM 1026 O O . ASP A 1 126 ? 23.383 4.441 -2.198 1.00 50.75 126 ASP A O 1
ATOM 1030 N N . SER A 1 127 ? 21.151 4.631 -2.301 1.00 48.94 127 SER A N 1
ATOM 1031 C CA . SER A 1 127 ? 20.916 3.195 -2.195 1.00 48.94 127 SER A CA 1
ATOM 1032 C C . SER A 1 127 ? 21.246 2.594 -3.556 1.00 48.94 127 SER A C 1
ATOM 1034 O O . SER A 1 127 ? 20.665 3.023 -4.555 1.00 48.94 127 SER A O 1
ATOM 1036 N N . GLU A 1 128 ? 22.165 1.619 -3.636 1.00 45.56 128 GLU A N 1
ATOM 1037 C CA . GLU A 1 128 ? 22.245 0.765 -4.832 1.00 45.56 128 GLU A CA 1
ATOM 1038 C C . GLU A 1 128 ? 20.811 0.435 -5.274 1.00 45.56 128 GLU A C 1
ATOM 1040 O O . GLU A 1 128 ? 20.002 0.230 -4.367 1.00 45.56 128 GLU A O 1
ATOM 1045 N N . PRO A 1 129 ? 20.471 0.423 -6.583 1.00 46.78 129 PRO A N 1
ATOM 1046 C CA . PRO A 1 129 ? 19.108 0.245 -7.099 1.00 46.78 129 PRO A CA 1
ATOM 1047 C C . PRO A 1 129 ? 18.585 -1.163 -6.795 1.00 46.78 129 PRO A C 1
ATOM 1049 O O . PRO A 1 129 ? 18.364 -2.006 -7.664 1.00 46.78 129 PRO A O 1
ATOM 1052 N N . GLN A 1 130 ? 18.434 -1.416 -5.510 1.00 50.97 130 GLN A N 1
ATOM 1053 C CA . GLN A 1 130 ? 17.973 -2.608 -4.881 1.00 50.97 130 GLN A CA 1
ATOM 1054 C C . GLN A 1 130 ? 16.478 -2.426 -4.844 1.00 50.97 130 GLN A C 1
ATOM 1056 O O . GLN A 1 130 ? 15.936 -1.531 -4.202 1.00 50.97 130 GLN A O 1
ATOM 1061 N N . TRP A 1 131 ? 15.812 -3.264 -5.618 1.00 55.31 131 TRP A N 1
ATOM 1062 C CA . TRP A 1 131 ? 14.394 -3.421 -5.425 1.00 55.31 131 TRP A CA 1
ATOM 1063 C C . TRP A 1 131 ? 14.166 -3.949 -4.007 1.00 55.31 131 TRP A C 1
ATOM 1065 O O . TRP A 1 131 ? 14.867 -4.857 -3.561 1.00 55.31 131 TRP A O 1
ATOM 1075 N N . GLY A 1 132 ? 13.229 -3.340 -3.293 1.00 50.25 132 GLY A N 1
ATOM 1076 C CA . GLY A 1 132 ? 12.660 -3.901 -2.083 1.00 50.25 132 GLY A CA 1
ATOM 1077 C C . GLY A 1 132 ? 11.338 -4.530 -2.459 1.00 50.25 132 GLY A C 1
ATOM 1078 O O . GLY A 1 132 ? 10.422 -3.817 -2.832 1.00 50.25 132 GLY A O 1
ATOM 1079 N N . HIS A 1 133 ? 11.288 -5.856 -2.421 1.00 60.03 133 HIS A N 1
ATOM 1080 C CA . HIS A 1 133 ? 10.104 -6.650 -2.100 1.00 60.03 133 HIS A CA 1
ATOM 1081 C C . HIS A 1 133 ? 8.719 -6.118 -2.547 1.00 60.03 133 HIS A C 1
ATOM 1083 O O . HIS A 1 133 ? 8.128 -5.260 -1.908 1.00 60.03 133 HIS A O 1
ATOM 1089 N N . GLY A 1 134 ? 8.108 -6.807 -3.520 1.00 73.81 134 GLY A N 1
ATOM 1090 C CA . GLY A 1 134 ? 6.646 -6.933 -3.621 1.00 73.81 134 GLY A CA 1
ATOM 1091 C C . GLY A 1 134 ? 5.936 -6.110 -4.702 1.00 73.81 134 GLY A C 1
ATOM 1092 O O . GLY A 1 134 ? 5.047 -5.342 -4.380 1.00 73.81 134 GLY A O 1
ATOM 1093 N N . ILE A 1 135 ? 6.194 -6.349 -5.994 1.00 86.88 135 ILE A N 1
ATOM 1094 C CA . ILE A 1 135 ? 5.585 -5.578 -7.108 1.00 86.88 135 ILE A CA 1
ATOM 1095 C C . ILE A 1 135 ? 4.070 -5.672 -7.038 1.00 86.88 135 ILE A C 1
ATOM 1097 O O . ILE A 1 135 ? 3.354 -4.697 -7.218 1.00 86.88 135 ILE A O 1
ATOM 1101 N N . PHE A 1 136 ? 3.578 -6.859 -6.697 1.00 90.88 136 PHE A N 1
ATOM 1102 C CA . PHE A 1 136 ? 2.159 -7.083 -6.540 1.00 90.88 136 PHE A CA 1
ATOM 1103 C C . PHE A 1 136 ? 1.581 -6.509 -5.245 1.00 90.88 136 PHE A C 1
ATOM 1105 O O . PHE A 1 136 ? 0.376 -6.302 -5.183 1.00 90.88 136 PHE A O 1
ATOM 1112 N N . GLN A 1 137 ? 2.407 -6.213 -4.240 1.00 90.94 137 GLN A N 1
ATOM 1113 C CA . GLN A 1 137 ? 1.984 -5.409 -3.095 1.00 90.94 137 GLN A CA 1
ATOM 1114 C C . GLN A 1 137 ? 1.682 -3.978 -3.550 1.00 90.94 137 GLN A C 1
ATOM 1116 O O . GLN A 1 137 ? 0.624 -3.445 -3.234 1.00 90.94 137 GLN A O 1
ATOM 1121 N N . ASP A 1 138 ? 2.564 -3.378 -4.347 1.00 92.75 138 ASP A N 1
ATOM 1122 C CA . ASP A 1 138 ? 2.349 -2.028 -4.877 1.00 92.75 138 ASP A CA 1
ATOM 1123 C C . ASP A 1 138 ? 1.152 -1.989 -5.838 1.00 92.75 138 ASP A C 1
ATOM 1125 O O . ASP A 1 138 ? 0.287 -1.120 -5.727 1.00 92.75 138 ASP A O 1
ATOM 1129 N N . VAL A 1 139 ? 1.024 -2.995 -6.712 1.00 95.44 139 VAL A N 1
ATOM 1130 C CA . VAL A 1 139 ? -0.161 -3.157 -7.571 1.00 95.44 139 VAL A CA 1
ATOM 1131 C C . VAL A 1 139 ? -1.433 -3.268 -6.728 1.00 95.44 139 VAL A C 1
ATOM 1133 O O . VAL A 1 139 ? -2.404 -2.572 -7.016 1.00 95.44 139 VAL A O 1
ATOM 1136 N N . LEU A 1 140 ? -1.448 -4.102 -5.680 1.00 96.12 140 LEU A N 1
ATOM 1137 C CA . LEU A 1 140 ? -2.618 -4.240 -4.812 1.00 96.12 140 LEU A CA 1
ATOM 1138 C C . LEU A 1 140 ? -2.983 -2.908 -4.147 1.00 96.12 140 LEU A C 1
ATOM 1140 O O . LEU A 1 140 ? -4.156 -2.536 -4.138 1.00 96.12 140 LEU A O 1
ATOM 1144 N N . ALA A 1 141 ? -1.994 -2.167 -3.643 1.00 96.25 141 ALA A N 1
ATOM 1145 C CA . ALA A 1 141 ? -2.214 -0.849 -3.059 1.00 96.25 141 ALA A CA 1
ATOM 1146 C C . ALA A 1 141 ? -2.905 0.099 -4.054 1.00 96.25 141 ALA A C 1
ATOM 1148 O O . ALA A 1 141 ? -3.899 0.738 -3.704 1.00 96.25 141 ALA A O 1
ATOM 1149 N N . MET A 1 142 ? -2.449 0.135 -5.309 1.00 98.38 142 MET A N 1
ATOM 1150 C CA . MET A 1 142 ? -3.037 0.990 -6.345 1.00 98.38 142 MET A CA 1
ATOM 1151 C C . MET A 1 142 ? -4.432 0.537 -6.798 1.00 98.38 142 MET A C 1
ATOM 1153 O O . MET A 1 142 ? -5.293 1.378 -7.066 1.00 98.38 142 MET A O 1
ATOM 1157 N N . LEU A 1 143 ? -4.706 -0.770 -6.824 1.00 98.31 143 LEU A N 1
ATOM 1158 C CA . LEU A 1 143 ? -6.052 -1.292 -7.089 1.00 98.31 143 LEU A CA 1
ATOM 1159 C C . LEU A 1 143 ? -7.029 -0.909 -5.970 1.00 98.31 143 LEU A C 1
ATOM 1161 O O . LEU A 1 143 ? -8.119 -0.404 -6.248 1.00 98.31 143 LEU A O 1
ATOM 1165 N N . LEU A 1 144 ? -6.628 -1.068 -4.705 1.00 97.69 144 LEU A N 1
ATOM 1166 C CA . LEU A 1 144 ? -7.430 -0.642 -3.554 1.00 97.69 144 LEU A CA 1
ATOM 1167 C C . LEU A 1 144 ? -7.642 0.877 -3.543 1.00 97.69 144 LEU A C 1
ATOM 1169 O O . LEU A 1 144 ? -8.739 1.344 -3.214 1.00 97.69 144 LEU A O 1
ATOM 1173 N N . ALA A 1 145 ? -6.631 1.650 -3.947 1.00 98.25 145 ALA A N 1
ATOM 1174 C CA . ALA A 1 145 ? -6.744 3.090 -4.128 1.00 98.25 145 ALA A CA 1
ATOM 1175 C C . ALA A 1 145 ? -7.787 3.430 -5.200 1.00 98.25 145 ALA A C 1
ATOM 1177 O O . ALA A 1 145 ? -8.681 4.243 -4.954 1.00 98.25 145 ALA A O 1
ATOM 1178 N N . TYR A 1 146 ? -7.745 2.776 -6.365 1.00 98.56 146 TYR A N 1
ATOM 1179 C CA . TYR A 1 146 ? -8.753 2.964 -7.410 1.00 98.56 146 TYR A CA 1
ATOM 1180 C C . TYR A 1 146 ? -10.165 2.639 -6.903 1.00 98.56 146 TYR A C 1
ATOM 1182 O O . TYR A 1 146 ? -11.072 3.456 -7.046 1.00 98.56 146 TYR A O 1
ATOM 1190 N N . MET A 1 147 ? -10.346 1.512 -6.213 1.00 97.06 147 MET A N 1
ATOM 1191 C CA . MET A 1 147 ? -11.635 1.116 -5.626 1.00 97.06 147 MET A CA 1
ATOM 1192 C C . MET A 1 147 ? -12.132 2.054 -4.511 1.00 97.06 147 MET A C 1
ATOM 1194 O O . MET A 1 147 ? -13.306 2.009 -4.128 1.00 97.06 147 MET A O 1
ATOM 1198 N N . SER A 1 148 ? -11.249 2.869 -3.935 1.00 97.19 148 SER A N 1
ATOM 1199 C CA . SER A 1 148 ? -11.580 3.781 -2.834 1.00 97.19 148 SER A CA 1
ATOM 1200 C C . SER A 1 148 ? -11.827 5.210 -3.309 1.00 97.19 148 SER A C 1
ATOM 1202 O O . SER A 1 148 ? -12.772 5.842 -2.847 1.00 97.19 148 SER A O 1
ATOM 1204 N N . PHE A 1 149 ? -11.036 5.694 -4.265 1.00 97.75 149 PHE A N 1
ATOM 1205 C CA . PHE A 1 149 ? -11.052 7.092 -4.708 1.00 97.75 149 PHE A CA 1
ATOM 1206 C C . PHE A 1 149 ? -11.535 7.279 -6.151 1.00 97.75 149 PHE A C 1
ATOM 1208 O O . PHE A 1 149 ? -11.795 8.404 -6.570 1.00 97.75 149 PHE A O 1
ATOM 1215 N N . ASN A 1 150 ? -11.657 6.195 -6.925 1.00 97.69 150 ASN A N 1
ATOM 1216 C CA . ASN A 1 150 ? -12.107 6.192 -8.319 1.00 97.69 150 ASN A CA 1
ATOM 1217 C C . ASN A 1 150 ? -11.312 7.148 -9.237 1.00 97.69 150 ASN A C 1
ATOM 1219 O O . ASN A 1 150 ? -11.863 7.737 -10.170 1.00 97.69 150 ASN A O 1
ATOM 1223 N N . LYS A 1 151 ? -10.006 7.320 -8.979 1.00 98.50 151 LYS A N 1
ATOM 1224 C CA . LYS A 1 151 ? -9.104 8.088 -9.851 1.00 98.50 151 LYS A CA 1
ATOM 1225 C C . LYS A 1 151 ? -8.490 7.171 -10.919 1.00 98.50 151 LYS A C 1
ATOM 1227 O O . LYS A 1 151 ? -7.770 6.245 -10.547 1.00 98.50 151 LYS A O 1
ATOM 1232 N N . PRO A 1 152 ? -8.688 7.436 -12.226 1.00 98.56 152 PRO A N 1
ATOM 1233 C CA . PRO A 1 152 ? -8.145 6.594 -13.300 1.00 98.56 152 PRO A CA 1
ATOM 1234 C C . PRO A 1 152 ? -6.628 6.392 -13.234 1.00 98.56 152 PRO A C 1
ATOM 1236 O O . PRO A 1 152 ? -6.151 5.293 -13.493 1.00 98.56 152 PRO A O 1
ATOM 1239 N N . ALA A 1 153 ? -5.886 7.415 -12.796 1.00 98.62 153 ALA A N 1
ATOM 1240 C CA . ALA A 1 153 ? -4.433 7.349 -12.638 1.00 98.62 153 ALA A CA 1
ATOM 1241 C C . ALA A 1 153 ? -3.974 6.190 -11.732 1.00 98.62 153 ALA A C 1
ATOM 1243 O O . ALA A 1 153 ? -2.910 5.622 -11.961 1.00 98.62 153 ALA A O 1
ATOM 1244 N N . TYR A 1 154 ? -4.778 5.802 -10.736 1.00 98.69 154 TYR A N 1
ATOM 1245 C CA . TYR A 1 154 ? -4.452 4.685 -9.848 1.00 98.69 154 TYR A CA 1
ATOM 1246 C C . TYR A 1 154 ? -4.577 3.335 -10.558 1.00 98.69 154 TYR A C 1
ATOM 1248 O O . TYR A 1 154 ? -3.695 2.490 -10.425 1.00 98.69 154 TYR A O 1
ATOM 1256 N N . LEU A 1 155 ? -5.623 3.153 -11.370 1.00 98.62 155 LEU A N 1
ATOM 1257 C CA . LEU A 1 155 ? -5.791 1.942 -12.174 1.00 98.62 155 LEU A CA 1
ATOM 1258 C C . LEU A 1 155 ? -4.712 1.840 -13.258 1.00 98.62 155 LEU A C 1
ATOM 1260 O O . LEU A 1 155 ? -4.104 0.789 -13.421 1.00 98.62 155 LEU A O 1
ATOM 1264 N N . GLU A 1 156 ? -4.422 2.942 -13.951 1.00 98.50 156 GLU A N 1
ATOM 1265 C CA . GLU A 1 156 ? -3.345 2.992 -14.947 1.00 98.50 156 GLU A CA 1
ATOM 1266 C C . GLU A 1 156 ? -1.984 2.650 -14.327 1.00 98.50 156 GLU A C 1
ATOM 1268 O O . GLU A 1 156 ? -1.184 1.928 -14.921 1.00 98.50 156 GLU A O 1
ATOM 1273 N N . SER A 1 157 ? -1.726 3.140 -13.114 1.00 98.12 157 SER A N 1
ATOM 1274 C CA . SER A 1 157 ? -0.509 2.836 -12.367 1.00 98.12 157 SER A CA 1
ATOM 1275 C C . SER A 1 157 ? -0.424 1.351 -11.985 1.00 98.12 157 SER A C 1
ATOM 1277 O O . SER A 1 157 ? 0.619 0.727 -12.200 1.00 98.12 157 SER A O 1
ATOM 1279 N N . ALA A 1 158 ? -1.527 0.747 -11.526 1.00 97.94 158 ALA A N 1
ATOM 1280 C CA . ALA A 1 158 ? -1.608 -0.694 -11.278 1.00 97.94 158 ALA A CA 1
ATOM 1281 C C . ALA A 1 158 ? -1.340 -1.520 -12.552 1.00 97.94 158 ALA A C 1
ATOM 1283 O O . ALA A 1 158 ? -0.541 -2.457 -12.518 1.00 97.94 158 ALA A O 1
ATOM 1284 N N . ASP A 1 159 ? -1.937 -1.136 -13.684 1.00 98.12 159 ASP A N 1
ATOM 1285 C CA . ASP A 1 159 ? -1.783 -1.826 -14.973 1.00 98.12 159 ASP A CA 1
ATOM 1286 C C . ASP A 1 159 ? -0.334 -1.811 -15.471 1.00 98.12 159 ASP A C 1
ATOM 1288 O O . ASP A 1 159 ? 0.176 -2.830 -15.944 1.00 98.12 159 ASP A O 1
ATOM 1292 N N . ARG A 1 160 ? 0.374 -0.686 -15.304 1.00 97.06 160 ARG A N 1
ATOM 1293 C CA . ARG A 1 160 ? 1.812 -0.614 -15.608 1.00 97.06 160 ARG A CA 1
ATOM 1294 C C . ARG A 1 160 ? 2.636 -1.560 -14.731 1.00 97.06 160 ARG A C 1
ATOM 1296 O O . ARG A 1 160 ? 3.551 -2.206 -15.241 1.00 97.06 160 ARG A O 1
ATOM 1303 N N . GLY A 1 161 ? 2.290 -1.682 -13.448 1.00 93.88 161 GLY A N 1
ATOM 1304 C CA . GLY A 1 161 ? 2.942 -2.610 -12.520 1.00 93.88 161 GLY A CA 1
ATOM 1305 C C . GLY A 1 161 ? 2.743 -4.078 -12.897 1.00 93.88 161 GLY A C 1
ATOM 1306 O O . GLY A 1 161 ? 3.703 -4.851 -12.897 1.00 93.88 161 GLY A O 1
ATOM 1307 N N . VAL A 1 162 ? 1.523 -4.455 -13.295 1.00 94.94 162 VAL A N 1
ATOM 1308 C CA . VAL A 1 162 ? 1.220 -5.803 -13.807 1.00 94.94 162 VAL A CA 1
ATOM 1309 C C . VAL A 1 162 ? 2.010 -6.085 -15.085 1.00 94.94 162 VAL A C 1
ATOM 1311 O O . VAL A 1 162 ? 2.708 -7.095 -15.156 1.00 94.94 162 VAL A O 1
ATOM 1314 N N . ALA A 1 163 ? 1.980 -5.169 -16.058 1.00 94.50 163 ALA A N 1
ATOM 1315 C CA . ALA A 1 163 ? 2.697 -5.332 -17.322 1.00 94.50 163 ALA A CA 1
ATOM 1316 C C . ALA A 1 163 ? 4.220 -5.457 -17.124 1.00 94.50 163 ALA A C 1
ATOM 1318 O O . ALA A 1 163 ? 4.891 -6.214 -17.833 1.00 94.50 163 ALA A O 1
ATOM 1319 N N . TRP A 1 164 ? 4.785 -4.734 -16.150 1.00 91.12 164 TRP A N 1
ATOM 1320 C CA . TRP A 1 164 ? 6.180 -4.912 -15.755 1.00 91.12 164 TRP A CA 1
ATOM 1321 C C . TRP A 1 164 ? 6.425 -6.321 -15.196 1.00 91.12 164 TRP A C 1
ATOM 1323 O O . TRP A 1 164 ? 7.352 -6.998 -15.642 1.00 91.12 164 TRP A O 1
ATOM 1333 N N . ALA A 1 165 ? 5.588 -6.783 -14.261 1.00 88.88 165 ALA A N 1
ATOM 1334 C CA . ALA A 1 165 ? 5.740 -8.085 -13.610 1.00 88.88 165 ALA A CA 1
ATOM 1335 C C . ALA A 1 165 ? 5.661 -9.251 -14.608 1.00 88.88 165 ALA A C 1
ATOM 1337 O O . ALA A 1 165 ? 6.487 -10.163 -14.549 1.00 88.88 165 ALA A O 1
ATOM 1338 N N . GLU A 1 166 ? 4.721 -9.193 -15.554 1.00 90.94 166 GLU A N 1
ATOM 1339 C CA . GLU A 1 166 ? 4.576 -10.178 -16.632 1.00 90.94 166 GLU A CA 1
ATOM 1340 C C . GLU A 1 166 ? 5.818 -10.220 -17.524 1.00 90.94 166 GLU A C 1
ATOM 1342 O O . GLU A 1 166 ? 6.372 -11.290 -17.770 1.00 90.94 166 GLU A O 1
ATOM 1347 N N . ARG A 1 167 ? 6.333 -9.053 -17.933 1.00 89.62 167 ARG A N 1
ATOM 1348 C CA . ARG A 1 167 ? 7.559 -8.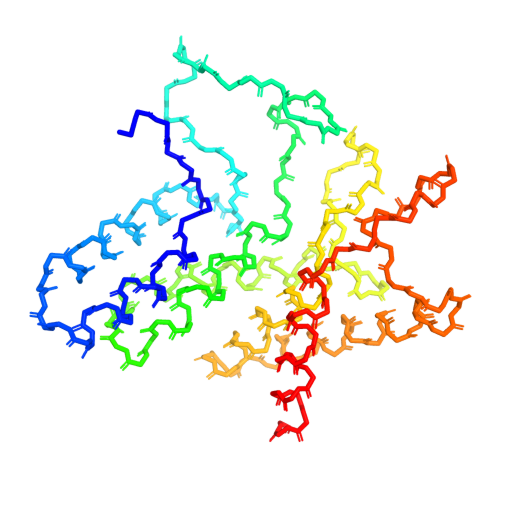971 -18.738 1.00 89.62 167 ARG A CA 1
ATOM 1349 C C . ARG A 1 167 ? 8.756 -9.607 -18.028 1.00 89.62 167 ARG A C 1
ATOM 1351 O O . ARG A 1 167 ? 9.545 -10.300 -18.666 1.00 89.62 167 ARG A O 1
ATOM 1358 N N . ILE A 1 168 ? 8.913 -9.361 -16.728 1.00 86.25 168 ILE A N 1
ATOM 1359 C CA . ILE A 1 168 ? 9.995 -9.944 -15.922 1.00 86.25 168 ILE A CA 1
ATOM 1360 C C . ILE A 1 168 ? 9.827 -11.458 -15.792 1.00 86.25 168 ILE A C 1
ATOM 1362 O O . ILE A 1 168 ? 10.795 -12.202 -15.968 1.00 86.25 168 ILE A O 1
ATOM 1366 N N . TRP A 1 169 ? 8.603 -11.921 -15.543 1.00 85.69 169 TRP A N 1
ATOM 1367 C CA . TRP A 1 169 ? 8.286 -13.342 -15.489 1.00 85.69 169 TRP A CA 1
ATOM 1368 C C . TRP A 1 169 ? 8.609 -14.050 -16.810 1.00 85.69 169 TRP A C 1
ATOM 1370 O O . TRP A 1 169 ? 9.288 -15.074 -16.799 1.00 85.69 169 TRP A O 1
ATOM 1380 N N . ASP A 1 170 ? 8.214 -13.485 -17.949 1.00 88.12 170 ASP A N 1
ATOM 1381 C CA . ASP A 1 170 ? 8.490 -14.058 -19.271 1.00 88.12 170 ASP A CA 1
ATOM 1382 C C . ASP A 1 170 ? 9.994 -14.149 -19.575 1.00 88.12 170 ASP A C 1
ATOM 1384 O O . ASP A 1 170 ? 10.447 -15.074 -20.253 1.00 88.12 170 ASP A O 1
ATOM 1388 N N . GLN A 1 171 ? 10.786 -13.201 -19.065 1.00 85.06 171 GLN A N 1
ATOM 1389 C CA . GLN A 1 171 ? 12.235 -13.158 -19.273 1.00 85.06 171 GLN A CA 1
ATOM 1390 C C . GLN A 1 171 ? 13.010 -14.119 -18.365 1.00 85.06 171 GLN A C 1
ATOM 1392 O O . GLN A 1 171 ? 14.040 -14.656 -18.783 1.00 85.06 171 GLN A O 1
ATOM 1397 N N . HIS A 1 172 ? 12.550 -14.324 -17.128 1.00 80.62 172 HIS A N 1
ATOM 1398 C CA . HIS A 1 172 ? 13.342 -14.985 -16.086 1.00 80.62 172 HIS A CA 1
ATOM 1399 C C . HIS A 1 172 ? 12.691 -16.237 -15.483 1.00 80.62 172 HIS A C 1
ATOM 1401 O O . HIS A 1 172 ? 13.390 -17.047 -14.876 1.00 80.62 172 HIS A O 1
ATOM 1407 N N . GLY A 1 173 ? 11.382 -16.422 -15.652 1.00 82.56 173 GLY A N 1
ATOM 1408 C CA . GLY A 1 173 ? 10.586 -17.484 -15.026 1.00 82.56 173 GLY A CA 1
ATOM 1409 C C . GLY A 1 173 ? 10.243 -17.239 -13.552 1.00 82.56 173 GLY A C 1
ATOM 1410 O O . GLY A 1 173 ? 9.678 -18.123 -12.916 1.00 82.56 173 GLY A O 1
ATOM 1411 N N . TYR A 1 174 ? 10.614 -16.078 -13.007 1.00 80.06 174 TYR A N 1
ATOM 1412 C CA . TYR A 1 174 ? 10.325 -15.635 -11.642 1.00 80.06 174 TYR A CA 1
ATOM 1413 C C . TYR A 1 174 ? 10.417 -14.106 -11.548 1.00 80.06 174 TYR A C 1
ATOM 1415 O O . TYR A 1 174 ? 11.000 -13.459 -12.420 1.00 80.06 174 TYR A O 1
ATOM 1423 N N . ILE A 1 175 ? 9.887 -13.529 -10.465 1.00 78.69 175 ILE A N 1
ATOM 1424 C CA . ILE A 1 175 ? 10.051 -12.102 -10.145 1.00 78.69 175 ILE A CA 1
ATOM 1425 C C . ILE A 1 175 ? 11.091 -11.973 -9.014 1.00 78.69 175 ILE A C 1
ATOM 1427 O O . ILE A 1 175 ? 10.834 -12.437 -7.899 1.00 78.69 175 ILE A O 1
ATOM 1431 N N . PRO A 1 176 ? 12.280 -11.390 -9.266 1.00 69.06 176 PRO A N 1
ATOM 1432 C CA . PRO A 1 176 ? 13.358 -11.307 -8.275 1.00 69.06 176 PRO A CA 1
ATOM 1433 C C . PRO A 1 176 ? 12.993 -10.347 -7.142 1.00 69.06 176 PRO A C 1
ATOM 1435 O O . PRO A 1 176 ? 12.430 -9.307 -7.440 1.00 69.06 176 PRO A O 1
ATOM 1438 N N . SER A 1 177 ? 13.382 -10.612 -5.883 1.00 63.97 177 SER A N 1
ATOM 1439 C CA . SER A 1 177 ? 13.198 -9.658 -4.767 1.00 63.97 177 SER A CA 1
ATOM 1440 C C . SER A 1 177 ? 14.109 -8.434 -4.805 1.00 63.97 177 SER A C 1
ATOM 1442 O O . SER A 1 177 ? 13.831 -7.487 -4.081 1.00 63.97 177 SER A O 1
ATOM 1444 N N . VAL A 1 178 ? 15.164 -8.447 -5.626 1.00 61.88 178 VAL A N 1
ATOM 1445 C CA . VAL A 1 178 ? 16.096 -7.330 -5.829 1.00 61.88 178 VAL A CA 1
ATOM 1446 C C . VAL A 1 178 ? 16.485 -7.265 -7.313 1.00 61.88 178 VAL A C 1
ATOM 1448 O O . VAL A 1 178 ? 16.952 -8.259 -7.873 1.00 61.88 178 VAL A O 1
ATOM 1451 N N . THR A 1 179 ? 16.315 -6.115 -7.970 1.00 55.59 179 THR A N 1
ATOM 1452 C CA . THR A 1 179 ? 16.823 -5.865 -9.334 1.00 55.59 179 THR A CA 1
ATOM 1453 C C . THR A 1 179 ? 18.258 -5.320 -9.305 1.00 55.59 179 THR A C 1
ATOM 1455 O O . THR A 1 179 ? 18.722 -4.869 -8.269 1.00 55.59 179 THR A O 1
ATOM 1458 N N . HIS A 1 180 ? 18.981 -5.368 -10.430 1.00 55.28 180 HIS A N 1
ATOM 1459 C CA . HIS A 1 180 ? 20.326 -4.781 -10.610 1.00 55.28 180 HIS A CA 1
ATOM 1460 C C . HIS A 1 180 ? 21.488 -5.327 -9.744 1.00 55.28 180 HIS A C 1
ATOM 1462 O O . HIS A 1 180 ? 22.612 -4.851 -9.890 1.00 55.28 180 HIS A O 1
ATOM 1468 N N . VAL A 1 181 ? 21.291 -6.379 -8.938 1.00 52.19 181 VAL A N 1
ATOM 1469 C CA . VAL A 1 181 ? 22.378 -7.077 -8.219 1.00 52.19 181 VAL A CA 1
ATOM 1470 C C . VAL A 1 181 ? 22.751 -8.382 -8.940 1.00 52.19 181 VAL A C 1
ATOM 1472 O O . VAL A 1 181 ? 21.909 -9.253 -9.152 1.00 52.19 181 VAL A O 1
ATOM 1475 N N . THR A 1 182 ? 24.030 -8.533 -9.315 1.00 46.38 182 THR A N 1
ATOM 1476 C CA . THR A 1 182 ? 24.589 -9.786 -9.870 1.00 46.38 182 THR A CA 1
ATOM 1477 C C . THR A 1 182 ? 25.269 -10.597 -8.755 1.00 46.38 182 THR A C 1
ATOM 1479 O O . THR A 1 182 ? 26.043 -10.013 -7.999 1.00 46.38 182 THR A O 1
ATOM 1482 N N . PRO A 1 183 ? 25.098 -11.929 -8.654 1.00 46.19 183 PRO A N 1
ATOM 1483 C CA . PRO A 1 183 ? 24.122 -12.758 -9.348 1.00 46.19 183 PRO A CA 1
ATOM 1484 C C . PRO A 1 183 ? 22.756 -12.569 -8.690 1.00 46.19 183 PRO A C 1
ATOM 1486 O O . PRO A 1 183 ? 22.703 -12.346 -7.481 1.00 46.19 183 PRO A O 1
ATOM 1489 N N . HIS A 1 184 ? 21.675 -12.706 -9.462 1.00 47.12 184 HIS A N 1
ATOM 1490 C CA . HIS A 1 184 ? 20.324 -12.855 -8.929 1.00 47.12 184 HIS A CA 1
ATOM 1491 C C . HIS A 1 184 ? 20.351 -13.942 -7.850 1.00 47.12 184 HIS A C 1
ATOM 1493 O O . HIS A 1 184 ? 20.304 -15.137 -8.148 1.00 47.12 184 HIS A O 1
ATOM 1499 N N . ARG A 1 185 ? 20.513 -13.567 -6.579 1.00 45.09 185 ARG A N 1
ATOM 1500 C CA . ARG A 1 185 ? 20.271 -14.517 -5.508 1.00 45.09 185 ARG A CA 1
ATOM 1501 C C . ARG A 1 185 ? 18.795 -14.829 -5.652 1.00 45.09 185 ARG A C 1
ATOM 1503 O O . ARG A 1 185 ? 17.992 -13.902 -5.695 1.00 45.09 185 ARG A O 1
ATOM 1510 N N . TYR A 1 186 ? 18.480 -16.111 -5.813 1.00 49.94 186 TYR A N 1
ATOM 1511 C CA . TYR A 1 186 ? 17.136 -16.670 -5.723 1.00 49.94 186 TYR A CA 1
ATOM 1512 C C . TYR A 1 186 ? 16.548 -16.307 -4.356 1.00 49.94 186 TYR A C 1
ATOM 1514 O O . TYR A 1 186 ? 16.547 -17.092 -3.413 1.00 49.94 186 TYR A O 1
ATOM 1522 N N . LEU A 1 187 ? 16.133 -15.062 -4.227 1.00 51.81 187 LEU A N 1
ATOM 1523 C CA . LEU A 1 187 ? 15.330 -14.547 -3.153 1.00 51.81 187 LEU A CA 1
ATOM 1524 C C . LEU A 1 187 ? 14.026 -14.220 -3.857 1.00 51.81 187 LEU A C 1
ATOM 1526 O O . LEU A 1 187 ? 13.796 -13.122 -4.350 1.00 51.81 187 LEU A O 1
ATOM 1530 N N . GLU A 1 188 ? 13.222 -15.256 -4.042 1.00 54.25 188 GLU A N 1
ATOM 1531 C CA . GLU A 1 188 ? 11.815 -15.058 -4.324 1.00 54.25 188 GLU A CA 1
ATOM 1532 C C . GLU A 1 188 ? 11.170 -14.600 -3.020 1.00 54.25 188 GLU A C 1
ATOM 1534 O O . GLU A 1 188 ? 11.268 -15.270 -1.989 1.00 54.25 188 GLU A O 1
ATOM 1539 N N . ALA A 1 189 ? 10.531 -13.435 -3.041 1.00 63.47 189 ALA A N 1
ATOM 1540 C CA . ALA A 1 189 ? 9.747 -12.991 -1.904 1.00 63.47 189 ALA A CA 1
ATOM 1541 C C . ALA A 1 189 ? 8.377 -13.671 -1.983 1.00 63.47 189 ALA A C 1
ATOM 1543 O O . ALA A 1 189 ? 7.593 -13.372 -2.881 1.00 63.47 189 ALA A O 1
ATOM 1544 N N . SER A 1 190 ? 8.060 -14.559 -1.037 1.00 63.69 190 SER A N 1
ATOM 1545 C CA . SER A 1 190 ? 6.730 -15.189 -0.944 1.00 63.69 190 SER A CA 1
ATOM 1546 C C . SER A 1 190 ? 5.592 -14.160 -0.902 1.00 63.69 190 SER A C 1
ATOM 1548 O O . SER A 1 190 ? 4.500 -14.428 -1.400 1.00 63.69 190 SER A O 1
ATOM 1550 N N . LEU A 1 191 ? 5.871 -12.962 -0.377 1.00 70.25 191 LEU A N 1
ATOM 1551 C CA . LEU A 1 191 ? 4.958 -11.819 -0.377 1.00 70.25 191 LEU A CA 1
ATOM 1552 C C . LEU A 1 191 ? 4.568 -11.365 -1.790 1.00 70.25 191 LEU A C 1
ATOM 1554 O O . LEU A 1 191 ? 3.399 -11.064 -2.007 1.00 70.25 191 LEU A O 1
ATOM 1558 N N . THR A 1 192 ? 5.487 -11.385 -2.763 1.00 74.81 192 THR A N 1
ATOM 1559 C CA . THR A 1 192 ? 5.174 -11.038 -4.160 1.00 74.81 192 THR A CA 1
ATOM 1560 C C . THR A 1 192 ? 4.061 -11.932 -4.698 1.00 74.81 192 THR A C 1
ATOM 1562 O O . THR A 1 192 ? 3.112 -11.441 -5.297 1.00 74.81 192 THR A O 1
ATOM 1565 N N . TYR A 1 193 ? 4.132 -13.239 -4.452 1.00 79.50 193 TYR A N 1
ATOM 1566 C CA . TYR A 1 193 ? 3.122 -14.171 -4.951 1.00 79.50 193 TYR A CA 1
ATOM 1567 C C . TYR A 1 193 ? 1.827 -14.133 -4.137 1.00 79.50 193 TYR A C 1
ATOM 1569 O O . TYR A 1 193 ? 0.750 -14.244 -4.718 1.00 79.50 193 TYR A O 1
ATOM 1577 N N . PHE A 1 194 ? 1.916 -13.939 -2.817 1.00 82.94 194 PHE A N 1
ATOM 1578 C CA . PHE A 1 194 ? 0.739 -13.770 -1.962 1.00 82.94 194 PHE A CA 1
ATOM 1579 C C . PHE A 1 194 ? -0.120 -12.588 -2.431 1.00 82.94 194 PHE A C 1
ATOM 1581 O O . PHE A 1 194 ? -1.293 -12.779 -2.745 1.00 82.94 194 PHE A O 1
ATOM 1588 N N . TYR A 1 195 ? 0.480 -11.402 -2.567 1.00 87.25 195 TYR A N 1
ATOM 1589 C CA . TYR A 1 195 ? -0.231 -10.231 -3.076 1.00 87.25 195 TYR A CA 1
ATOM 1590 C C . TYR A 1 195 ? -0.577 -10.357 -4.562 1.00 87.25 195 TYR A C 1
ATOM 1592 O O . TYR A 1 195 ? -1.583 -9.811 -4.994 1.00 87.25 195 TYR A O 1
ATOM 1600 N N . GLY A 1 196 ? 0.205 -11.109 -5.345 1.00 87.56 196 GLY A N 1
ATOM 1601 C CA . GLY A 1 196 ? -0.067 -11.341 -6.766 1.00 87.56 196 GLY A CA 1
ATOM 1602 C C . GLY A 1 196 ? -1.392 -12.045 -7.016 1.00 87.56 196 GLY A C 1
ATOM 1603 O O . GLY A 1 196 ? -2.145 -11.626 -7.889 1.00 87.56 196 GLY A O 1
ATOM 1604 N N . ILE A 1 197 ? -1.719 -13.066 -6.220 1.00 89.12 197 ILE A N 1
ATOM 1605 C CA . ILE A 1 197 ? -3.010 -13.758 -6.337 1.00 89.12 197 ILE A CA 1
ATOM 1606 C C . ILE A 1 197 ? -4.164 -12.782 -6.089 1.00 89.12 197 ILE A C 1
ATOM 1608 O O . ILE A 1 197 ? -5.128 -12.760 -6.853 1.00 89.12 197 ILE A O 1
ATOM 1612 N N . GLU A 1 198 ? -4.063 -11.968 -5.042 1.00 91.69 198 GLU A N 1
ATOM 1613 C CA . GLU A 1 198 ? -5.103 -11.008 -4.672 1.00 91.69 198 GLU A CA 1
ATOM 1614 C C . GLU A 1 198 ? -5.243 -9.885 -5.708 1.00 91.69 198 GLU A C 1
ATOM 1616 O O . GLU A 1 198 ? -6.334 -9.657 -6.230 1.00 91.69 198 GLU A O 1
ATOM 1621 N N . ALA A 1 199 ? -4.128 -9.254 -6.080 1.00 92.69 199 ALA A N 1
ATOM 1622 C CA . ALA A 1 199 ? -4.083 -8.176 -7.059 1.00 92.69 199 ALA A CA 1
ATOM 1623 C C . ALA A 1 199 ? -4.649 -8.604 -8.419 1.00 92.69 199 ALA A C 1
ATOM 1625 O O . ALA A 1 199 ? -5.503 -7.919 -8.979 1.00 92.69 199 ALA A O 1
ATOM 1626 N N . LEU A 1 200 ? -4.218 -9.755 -8.944 1.00 93.06 200 LEU A N 1
ATOM 1627 C CA . LEU A 1 200 ? -4.689 -10.249 -10.240 1.00 93.06 200 LEU A CA 1
ATOM 1628 C C . LEU A 1 200 ? -6.165 -10.665 -10.199 1.00 93.06 200 LEU A C 1
ATOM 1630 O O . LEU A 1 200 ? -6.873 -10.488 -11.190 1.00 93.06 200 LEU A O 1
ATOM 1634 N N . SER A 1 201 ? -6.647 -11.163 -9.054 1.00 94.50 201 SER A N 1
ATOM 1635 C CA . SER A 1 201 ? -8.069 -11.479 -8.871 1.00 94.50 201 SER A CA 1
ATOM 1636 C C . SER A 1 201 ? -8.918 -10.210 -8.926 1.00 94.50 201 SER A C 1
ATOM 1638 O O . SER A 1 201 ? -9.813 -10.127 -9.764 1.00 94.50 201 SER A O 1
ATOM 1640 N N . ILE A 1 202 ? -8.577 -9.191 -8.126 1.00 93.94 202 ILE A N 1
ATOM 1641 C CA . ILE A 1 202 ? -9.262 -7.887 -8.143 1.00 93.94 202 ILE A CA 1
ATOM 1642 C C . ILE A 1 202 ? -9.217 -7.286 -9.546 1.00 93.94 202 ILE A C 1
ATOM 1644 O O . ILE A 1 202 ? -10.238 -6.846 -10.069 1.00 93.94 202 ILE A O 1
ATOM 1648 N N . ARG A 1 203 ? -8.047 -7.304 -10.193 1.00 94.19 203 ARG A N 1
ATOM 1649 C CA . ARG A 1 203 ? -7.892 -6.720 -11.525 1.00 94.19 203 ARG A CA 1
ATOM 1650 C C . ARG A 1 203 ? -8.776 -7.390 -12.576 1.00 94.19 203 ARG A C 1
ATOM 1652 O O . ARG A 1 203 ? -9.224 -6.702 -13.487 1.00 94.19 203 ARG A O 1
ATOM 1659 N N . SER A 1 204 ? -9.022 -8.694 -12.461 1.00 93.50 204 SER A N 1
ATOM 1660 C CA . SER A 1 204 ? -9.885 -9.435 -13.390 1.00 93.50 204 SER A CA 1
ATOM 1661 C C . SER A 1 204 ? -11.375 -9.083 -13.274 1.00 93.50 204 SER A C 1
ATOM 1663 O O . SER A 1 204 ? -12.139 -9.356 -14.199 1.00 93.50 204 SER A O 1
ATOM 1665 N N . GLU A 1 205 ? -11.782 -8.480 -12.153 1.00 92.88 205 GLU A N 1
ATOM 1666 C CA . GLU A 1 205 ? -13.160 -8.059 -11.877 1.00 92.88 205 GLU A CA 1
ATOM 1667 C C . GLU A 1 205 ? -13.436 -6.594 -12.268 1.00 92.88 205 GLU A C 1
ATOM 1669 O O . GLU A 1 205 ? -14.603 -6.196 -12.330 1.00 92.88 205 GLU A O 1
ATOM 1674 N N . LEU A 1 206 ? -12.382 -5.809 -12.530 1.00 90.25 206 LEU A N 1
ATOM 1675 C CA . LEU A 1 206 ? -12.424 -4.393 -12.924 1.00 90.25 206 LEU A CA 1
ATOM 1676 C C . LEU A 1 206 ? -12.350 -4.209 -14.447 1.00 90.25 206 LEU A C 1
ATOM 1678 O O . LEU A 1 206 ? -13.174 -3.432 -14.976 1.00 90.25 206 LEU A O 1
#

pLDDT: mean 80.25, std 19.59, range [33.44, 98.69]

Foldseek 3Di:
DLWDFLLCLLCLLVLLVVCVVPVPCVSLVVSVVNLVSNLVQADPQLAHDRTDHPDPVDDPDDDDPDDPDDVQSDRQLLSLLSNLCSNLSSVVRHDCVVRVVSNLSSLVSLLVQQDPQLANFDSGVVRPRWAADALLSSLLSLLSSCVVPVDVSSVVSSVSSVVSQVVCCVVPVADQNTPPDPPRDPPRPPNNVVSVVVSVVSNVVD